Protein AF-A0A925YBG8-F1 (afdb_monomer)

Structure (mmCIF, N/CA/C/O backbone):
data_AF-A0A925YBG8-F1
#
_entry.id   AF-A0A925YBG8-F1
#
loop_
_atom_site.group_PDB
_atom_site.id
_atom_site.type_symbol
_atom_site.label_atom_id
_atom_site.label_alt_id
_atom_site.label_comp_id
_atom_site.label_asym_id
_atom_site.label_entity_id
_atom_site.label_seq_id
_atom_site.pdbx_PDB_ins_code
_atom_site.Cartn_x
_atom_site.Cartn_y
_atom_site.Cartn_z
_atom_site.occupancy
_atom_site.B_iso_or_equiv
_atom_site.auth_seq_id
_atom_site.auth_comp_id
_atom_site.auth_asym_id
_atom_site.auth_atom_id
_atom_site.pdbx_PDB_model_num
ATOM 1 N N . LEU A 1 1 ? -12.267 0.606 17.542 1.00 62.25 1 LEU A N 1
ATOM 2 C CA . LEU A 1 1 ? -12.932 1.363 18.631 1.00 62.25 1 LEU A CA 1
ATOM 3 C C . LEU A 1 1 ? -13.443 0.465 19.763 1.00 62.25 1 LEU A C 1
ATOM 5 O O . LEU A 1 1 ? -13.053 0.724 20.892 1.00 62.25 1 LEU A O 1
ATOM 9 N N . ARG A 1 2 ? -14.192 -0.627 19.508 1.00 62.31 2 ARG A N 1
ATOM 10 C CA . ARG A 1 2 ? -14.623 -1.580 20.568 1.00 62.31 2 ARG A CA 1
ATOM 11 C C . ARG A 1 2 ? -13.486 -2.044 21.499 1.00 62.31 2 ARG A C 1
ATOM 13 O O . ARG A 1 2 ? -13.595 -1.899 22.710 1.00 62.31 2 ARG A O 1
ATOM 20 N N . ASN A 1 3 ? -12.354 -2.480 20.938 1.00 69.12 3 ASN A N 1
ATOM 21 C CA . ASN A 1 3 ? -11.184 -2.911 21.726 1.00 69.12 3 ASN A CA 1
ATOM 22 C C . ASN A 1 3 ? -10.531 -1.778 22.544 1.00 69.12 3 ASN A C 1
ATOM 24 O O . ASN A 1 3 ? -9.894 -2.033 23.562 1.00 69.12 3 ASN A O 1
ATOM 28 N N . GLN A 1 4 ? -10.693 -0.518 22.128 1.00 67.75 4 GLN A N 1
ATOM 29 C CA . GLN A 1 4 ? -10.158 0.639 22.854 1.00 67.75 4 GLN A CA 1
ATOM 30 C C . GLN A 1 4 ? -11.062 1.058 24.022 1.00 67.75 4 GLN A C 1
ATOM 32 O O . GLN A 1 4 ? -10.560 1.508 25.048 1.00 67.75 4 GLN A O 1
ATOM 37 N N . VAL A 1 5 ? -12.377 0.840 23.911 1.00 65.00 5 VAL A N 1
ATOM 38 C CA . VAL A 1 5 ? -13.313 0.970 25.041 1.00 65.00 5 VAL A CA 1
ATOM 39 C C . VAL A 1 5 ? -13.056 -0.129 26.073 1.00 65.00 5 VAL A C 1
ATOM 41 O O . VAL A 1 5 ? -12.954 0.157 27.263 1.00 65.00 5 VAL A O 1
ATOM 44 N N . ALA A 1 6 ? -12.857 -1.372 25.617 1.00 67.56 6 ALA A N 1
ATOM 45 C CA . ALA A 1 6 ? -12.526 -2.504 26.485 1.00 67.56 6 ALA A CA 1
ATOM 46 C C . ALA A 1 6 ? -11.196 -2.311 27.241 1.00 67.56 6 ALA A C 1
ATOM 48 O O . ALA A 1 6 ? -11.070 -2.731 28.386 1.00 67.56 6 ALA A O 1
ATOM 49 N N . SER A 1 7 ? -10.226 -1.615 26.640 1.00 77.50 7 SER A N 1
ATOM 50 C CA . SER A 1 7 ? -8.941 -1.275 27.273 1.00 77.50 7 SER A CA 1
ATOM 51 C C . SER A 1 7 ? -8.940 0.068 28.023 1.00 77.50 7 SER A C 1
ATOM 53 O O . SER A 1 7 ? -7.870 0.572 28.356 1.00 77.50 7 SER A O 1
ATOM 55 N N . ARG A 1 8 ? -10.113 0.674 28.286 1.00 71.69 8 ARG A N 1
ATOM 56 C CA . ARG A 1 8 ? -10.292 2.000 28.931 1.00 71.69 8 ARG A CA 1
ATOM 57 C C . ARG A 1 8 ? -9.564 3.175 28.257 1.00 71.69 8 ARG A C 1
ATOM 59 O O . ARG A 1 8 ? -9.565 4.278 28.792 1.00 71.69 8 ARG A O 1
ATOM 66 N N . LYS A 1 9 ? -8.994 2.980 27.066 1.00 76.44 9 LYS A N 1
ATOM 67 C CA . LYS A 1 9 ? -8.359 4.038 26.261 1.00 76.44 9 LYS A CA 1
ATOM 68 C C . LYS A 1 9 ? -9.378 4.903 25.514 1.00 76.44 9 LYS A C 1
ATOM 70 O O . LYS A 1 9 ? -9.009 5.921 24.941 1.00 76.44 9 LYS A O 1
ATOM 75 N N . PHE A 1 10 ? -10.650 4.502 25.501 1.00 69.62 10 PHE A N 1
ATOM 76 C CA . PHE A 1 10 ? -11.729 5.233 24.847 1.00 69.62 10 PHE A CA 1
ATOM 77 C C . PHE A 1 10 ? -12.976 5.276 25.733 1.00 69.62 10 PHE A C 1
ATOM 79 O O . PHE A 1 10 ? -13.378 4.264 26.309 1.00 69.62 10 PHE A O 1
ATOM 86 N N . ARG A 1 11 ? -13.594 6.454 25.835 1.00 81.75 11 ARG A N 1
ATOM 87 C CA . ARG A 1 11 ? -14.794 6.682 26.646 1.00 81.75 11 ARG A CA 1
ATOM 88 C C . ARG A 1 11 ? -15.980 5.888 26.095 1.00 81.75 11 ARG A C 1
ATOM 90 O O . ARG A 1 11 ? -16.315 5.996 24.914 1.00 81.75 11 ARG A O 1
ATOM 97 N N . SER A 1 12 ? -16.605 5.085 26.952 1.00 73.06 12 SER A N 1
ATOM 98 C CA . SER A 1 12 ? -17.721 4.210 26.581 1.00 73.06 12 SER A CA 1
ATOM 99 C C . SER A 1 12 ? -18.948 5.005 26.135 1.00 73.06 12 SER A C 1
ATOM 101 O O . SER A 1 12 ? -19.560 4.665 25.129 1.00 73.06 12 SER A O 1
ATOM 103 N N . ASP A 1 13 ? -19.266 6.104 26.814 1.00 80.06 13 ASP A N 1
ATOM 104 C CA . ASP A 1 13 ? -20.405 6.969 26.495 1.00 80.06 13 ASP A CA 1
ATOM 105 C C . ASP A 1 13 ? -20.276 7.636 25.114 1.00 80.06 13 ASP A C 1
ATOM 107 O O . ASP A 1 13 ? -21.247 7.714 24.361 1.00 80.06 13 ASP A O 1
ATOM 111 N N . LEU A 1 14 ? -19.061 8.046 24.741 1.00 74.81 14 LEU A N 1
ATOM 112 C CA . LEU A 1 14 ? -18.776 8.601 23.419 1.00 74.81 14 LEU A CA 1
ATOM 113 C C . LEU A 1 14 ? -18.827 7.519 22.333 1.00 74.81 14 LEU A C 1
ATOM 115 O O . LEU A 1 14 ? -19.338 7.765 21.242 1.00 74.81 14 LEU A O 1
ATOM 119 N N . TYR A 1 15 ? -18.350 6.307 22.635 1.00 73.44 15 TYR A N 1
ATOM 120 C CA . TYR A 1 15 ? -18.467 5.171 21.723 1.00 73.44 15 TYR A CA 1
ATOM 121 C C . TYR A 1 15 ? -19.930 4.850 21.402 1.00 73.44 15 TYR A C 1
ATOM 123 O O . TYR A 1 15 ? -20.262 4.715 20.229 1.00 73.44 15 TYR A O 1
ATOM 131 N N . TYR A 1 16 ? -20.814 4.808 22.402 1.00 72.62 16 TYR A N 1
ATOM 132 C CA . TYR A 1 16 ? -22.238 4.532 22.178 1.00 72.62 16 TYR A CA 1
ATOM 133 C C . TYR A 1 16 ? -22.973 5.653 21.427 1.00 72.62 16 TYR A C 1
ATOM 135 O O . TYR A 1 16 ? -23.956 5.373 20.747 1.00 72.62 16 TYR A O 1
ATOM 143 N N . ARG A 1 17 ? -22.485 6.901 21.478 1.00 79.00 17 ARG A N 1
ATOM 144 C CA . ARG A 1 17 ? -23.021 8.008 20.661 1.00 79.00 17 ARG A CA 1
ATOM 145 C C . ARG A 1 17 ? -22.500 8.024 19.223 1.00 79.00 17 ARG A C 1
ATOM 147 O O . ARG A 1 17 ? -23.194 8.513 18.342 1.00 79.00 17 ARG A O 1
ATOM 154 N N . LEU A 1 18 ? -21.294 7.513 18.980 1.00 72.50 18 LEU A N 1
ATOM 155 C CA . LEU A 1 18 ? -20.691 7.461 17.642 1.00 72.50 18 LEU A CA 1
ATOM 156 C C . LEU A 1 18 ? -21.031 6.169 16.887 1.00 72.50 18 LEU A C 1
ATOM 158 O O . LEU A 1 18 ? -21.143 6.180 15.667 1.00 72.50 18 LEU A O 1
ATOM 162 N N . ALA A 1 19 ? -21.214 5.054 17.594 1.00 67.38 19 ALA A N 1
ATOM 163 C CA . ALA A 1 19 ? -21.454 3.733 17.015 1.00 67.38 19 ALA A CA 1
ATOM 164 C C . ALA A 1 19 ? -22.942 3.449 16.734 1.00 67.38 19 ALA A C 1
ATOM 166 O O . ALA A 1 19 ? -23.377 2.304 16.829 1.00 67.38 19 ALA A O 1
ATOM 167 N N . VAL A 1 20 ? -23.727 4.479 16.403 1.00 70.75 20 VAL A N 1
ATOM 168 C CA . VAL A 1 20 ? -25.160 4.334 16.084 1.00 70.75 20 VAL A CA 1
ATOM 169 C C . VAL A 1 20 ? -25.351 3.644 14.727 1.00 70.75 20 VAL A C 1
ATOM 171 O O . VAL A 1 20 ? -26.266 2.842 14.568 1.00 70.75 20 VAL A O 1
ATOM 174 N N . VAL A 1 21 ? -24.450 3.891 13.768 1.00 70.56 21 VAL A N 1
ATOM 175 C CA . VAL A 1 21 ? -24.393 3.184 12.480 1.00 70.56 21 VAL A CA 1
ATOM 176 C C . VAL A 1 21 ? -22.939 2.825 12.180 1.00 70.56 21 VAL A C 1
ATOM 178 O O . VAL A 1 21 ? -22.096 3.696 11.976 1.00 70.56 21 VAL A O 1
ATOM 181 N N . GLU A 1 22 ? -22.625 1.529 12.169 1.00 68.38 22 GLU A N 1
ATOM 182 C CA . GLU A 1 22 ? -21.276 1.028 11.896 1.00 68.38 22 GLU A CA 1
ATOM 183 C C . GLU A 1 22 ? -21.131 0.750 10.387 1.00 68.38 22 GLU A C 1
ATOM 185 O O . GLU A 1 22 ? -21.489 -0.320 9.900 1.00 68.38 22 GLU A O 1
ATOM 190 N N . VAL A 1 23 ? -20.616 1.718 9.621 1.00 71.31 23 VAL A N 1
ATOM 191 C CA . VAL A 1 23 ? -20.292 1.500 8.200 1.00 71.31 23 VAL A CA 1
ATOM 192 C C . VAL A 1 23 ? -18.910 0.860 8.104 1.00 71.31 23 VAL A C 1
ATOM 194 O O . VAL A 1 23 ? -17.888 1.513 8.324 1.00 71.31 23 VAL A O 1
ATOM 197 N N . ARG A 1 24 ? -18.858 -0.431 7.762 1.00 68.25 24 ARG A N 1
ATOM 198 C CA . ARG A 1 24 ? -17.597 -1.082 7.390 1.00 68.25 24 ARG A CA 1
ATOM 199 C C . ARG A 1 24 ? -17.239 -0.686 5.964 1.00 68.25 24 ARG A C 1
ATOM 201 O O . ARG A 1 24 ? -17.935 -1.070 5.032 1.00 68.25 24 ARG A O 1
ATOM 208 N N . LEU A 1 25 ? -16.143 0.051 5.789 1.00 70.94 25 LEU A N 1
ATOM 209 C CA . LEU A 1 25 ? -15.529 0.206 4.472 1.00 70.94 25 LEU A CA 1
ATOM 210 C C . LEU A 1 25 ? -14.660 -1.022 4.181 1.00 70.94 25 LEU A C 1
ATOM 212 O O . LEU A 1 25 ? -13.672 -1.212 4.895 1.00 70.94 25 LEU A O 1
ATOM 216 N N . PRO A 1 26 ? -14.979 -1.830 3.151 1.00 73.19 26 PRO A N 1
ATOM 217 C CA . PRO A 1 26 ? -14.077 -2.885 2.750 1.00 73.19 26 PRO A CA 1
ATOM 218 C C . PRO A 1 26 ? -12.814 -2.291 2.110 1.00 73.19 26 PRO A C 1
ATOM 220 O O . PRO A 1 26 ? -12.891 -1.260 1.419 1.00 73.19 26 PRO A O 1
ATOM 223 N N . PRO A 1 27 ? -11.662 -2.930 2.354 1.00 76.25 27 PRO A N 1
ATOM 224 C CA . PRO A 1 27 ? -10.361 -2.530 1.834 1.00 76.25 27 PRO A CA 1
ATOM 225 C C . PRO A 1 27 ? -10.336 -2.592 0.305 1.00 76.25 27 PRO A C 1
ATOM 227 O O . PRO A 1 27 ? -11.131 -3.297 -0.317 1.00 76.25 27 PRO A O 1
ATOM 230 N N . LEU A 1 28 ? -9.395 -1.879 -0.319 1.00 80.31 28 LEU A N 1
ATOM 231 C CA . LEU A 1 28 ? -9.339 -1.780 -1.782 1.00 80.31 28 LEU A CA 1
ATOM 232 C C . LEU A 1 28 ? -9.114 -3.148 -2.458 1.00 80.31 28 LEU A C 1
ATOM 234 O O . LEU A 1 28 ? -9.640 -3.382 -3.540 1.00 80.31 28 LEU A O 1
ATOM 238 N N . ARG A 1 29 ? -8.421 -4.080 -1.789 1.00 76.75 29 ARG A N 1
ATOM 239 C CA . ARG A 1 29 ? -8.211 -5.457 -2.273 1.00 76.75 29 ARG A CA 1
ATOM 240 C C . ARG A 1 29 ? -9.500 -6.246 -2.535 1.00 76.75 29 ARG A C 1
ATOM 242 O O . ARG A 1 29 ? -9.515 -7.110 -3.399 1.00 76.75 29 ARG A O 1
ATOM 249 N N . GLU A 1 30 ? -10.582 -5.945 -1.817 1.00 79.56 30 GLU A N 1
ATOM 250 C CA . GLU A 1 30 ? -11.885 -6.606 -2.000 1.00 79.56 30 GLU A CA 1
ATOM 251 C C . GLU A 1 30 ? -12.684 -6.001 -3.171 1.00 79.56 30 GLU A C 1
ATOM 253 O O . GLU A 1 30 ? -13.746 -6.505 -3.519 1.00 79.56 30 GLU A O 1
ATOM 258 N N . ARG A 1 31 ? -12.173 -4.927 -3.791 1.00 83.94 31 ARG A N 1
ATOM 259 C CA . ARG A 1 31 ? -12.837 -4.144 -4.846 1.00 83.94 31 ARG A CA 1
ATOM 260 C C . ARG A 1 31 ? -11.868 -3.699 -5.950 1.00 83.94 31 ARG A C 1
ATOM 262 O O . ARG A 1 31 ? -11.950 -2.586 -6.462 1.00 83.94 31 ARG A O 1
ATOM 269 N N . ILE A 1 32 ? -10.915 -4.559 -6.310 1.00 82.75 32 ILE A N 1
ATOM 270 C CA . ILE A 1 32 ? -9.885 -4.245 -7.319 1.00 82.75 32 ILE A CA 1
ATOM 271 C C . ILE A 1 32 ? -10.506 -3.903 -8.685 1.00 82.75 32 ILE A C 1
ATOM 273 O O . ILE A 1 32 ? -9.926 -3.124 -9.435 1.00 82.75 32 ILE A O 1
ATOM 277 N N . SER A 1 33 ? -11.709 -4.405 -8.985 1.00 85.06 33 SER A N 1
ATOM 278 C CA . SER A 1 33 ? -12.490 -4.023 -10.171 1.00 85.06 33 SER A CA 1
ATOM 279 C C . SER A 1 33 ? -12.739 -2.517 -10.285 1.00 85.06 33 SER A C 1
ATOM 281 O O . SER A 1 33 ? -12.801 -1.993 -11.393 1.00 85.06 33 SER A O 1
ATOM 283 N N . ASP A 1 34 ? -12.845 -1.817 -9.153 1.00 87.75 34 ASP A N 1
ATOM 284 C CA . ASP A 1 34 ? -13.162 -0.387 -9.092 1.00 87.75 34 ASP A CA 1
ATOM 285 C C . ASP A 1 34 ? -11.902 0.481 -9.246 1.00 87.75 34 ASP A C 1
ATOM 287 O O . ASP A 1 34 ? -11.988 1.699 -9.408 1.00 87.75 34 ASP A O 1
ATOM 291 N N . LEU A 1 35 ? -10.715 -0.131 -9.180 1.00 88.69 35 LEU A N 1
ATOM 292 C CA . LEU A 1 35 ? -9.428 0.555 -9.146 1.00 88.69 35 LEU A CA 1
ATOM 293 C C . LEU A 1 35 ? -9.207 1.481 -10.353 1.00 88.69 35 LEU A C 1
ATOM 295 O O . LEU A 1 35 ? -8.815 2.620 -10.111 1.00 88.69 35 LEU A O 1
ATOM 299 N N . PRO A 1 36 ? -9.497 1.095 -11.613 1.00 89.75 36 PRO A N 1
ATOM 300 C CA . PRO A 1 36 ? -9.340 2.005 -12.750 1.00 89.75 36 PRO A CA 1
ATOM 301 C C . PRO A 1 36 ? -10.176 3.282 -12.606 1.00 89.75 36 PRO A C 1
ATOM 303 O O . PRO A 1 36 ? -9.660 4.382 -12.790 1.00 89.75 36 PRO A O 1
ATOM 306 N N . LEU A 1 37 ? -11.440 3.143 -12.197 1.00 90.38 37 LEU A N 1
ATOM 307 C CA . LEU A 1 37 ? -12.365 4.264 -12.027 1.00 90.38 37 LEU A CA 1
ATOM 308 C C . LEU A 1 37 ? -11.967 5.154 -10.840 1.00 90.38 37 LEU A C 1
ATOM 310 O O . LEU A 1 37 ? -12.056 6.380 -10.911 1.00 90.38 37 LEU A O 1
ATOM 314 N N . LEU A 1 38 ? -11.475 4.549 -9.756 1.00 90.69 38 LEU A N 1
ATOM 315 C CA . LEU A 1 38 ? -10.944 5.276 -8.603 1.00 90.69 38 LEU A CA 1
ATOM 316 C C . LEU A 1 38 ? -9.679 6.061 -8.956 1.00 90.69 38 LEU A C 1
ATOM 318 O O . LEU A 1 38 ? -9.563 7.220 -8.565 1.00 90.69 38 LEU A O 1
ATOM 322 N N . VAL A 1 39 ? -8.746 5.455 -9.693 1.00 91.44 39 VAL A N 1
ATOM 323 C CA . VAL A 1 39 ? -7.526 6.131 -10.154 1.00 91.44 39 VAL A CA 1
ATOM 324 C C . VAL A 1 39 ? -7.891 7.292 -11.066 1.00 91.44 39 VAL A C 1
ATOM 326 O O . VAL A 1 39 ? -7.403 8.394 -10.848 1.00 91.44 39 VAL A O 1
ATOM 329 N N .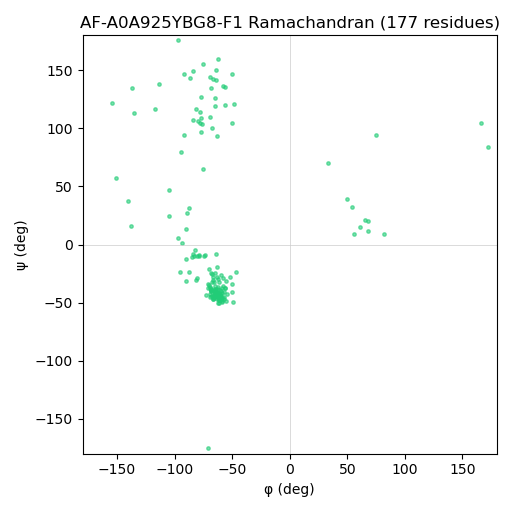 GLU A 1 40 ? -8.796 7.084 -12.023 1.00 91.88 40 GLU A N 1
ATOM 330 C CA . GLU A 1 40 ? -9.269 8.144 -12.913 1.00 91.88 40 GLU A CA 1
ATOM 331 C C . GLU A 1 40 ? -9.866 9.321 -12.140 1.00 91.88 40 GLU A C 1
ATOM 333 O O . GLU A 1 40 ? -9.516 10.478 -12.391 1.00 91.88 40 GLU A O 1
ATOM 338 N N . HIS A 1 41 ? -10.729 9.034 -11.166 1.00 92.12 41 HIS A N 1
ATOM 339 C CA . HIS A 1 41 ? -11.309 10.066 -10.320 1.00 92.12 41 HIS A CA 1
ATOM 340 C C . HIS A 1 41 ? -10.234 10.820 -9.529 1.00 92.12 41 HIS A C 1
ATOM 342 O O . HIS A 1 41 ? -10.216 12.050 -9.539 1.00 92.12 41 HIS A O 1
ATOM 348 N N . ILE A 1 42 ? -9.308 10.103 -8.883 1.00 91.12 42 ILE A N 1
ATOM 349 C CA . ILE A 1 42 ? -8.247 10.719 -8.080 1.00 91.12 42 ILE A CA 1
ATOM 350 C C . ILE A 1 42 ? -7.353 11.595 -8.961 1.00 91.12 42 ILE A C 1
ATOM 352 O O . ILE A 1 42 ? -7.187 12.770 -8.647 1.00 91.12 42 ILE A O 1
ATOM 356 N N . VAL A 1 43 ? -6.858 11.066 -10.083 1.00 91.38 43 VAL A N 1
ATOM 357 C CA . VAL A 1 43 ? -6.023 11.786 -11.060 1.00 91.38 43 VAL A CA 1
ATOM 358 C C . VAL A 1 43 ? -6.712 13.068 -11.527 1.00 91.38 43 VAL A C 1
ATOM 360 O O . VAL A 1 43 ? -6.084 14.122 -11.564 1.00 91.38 43 VAL A O 1
ATOM 363 N N . ARG A 1 44 ? -8.022 13.021 -11.800 1.00 89.38 44 ARG A N 1
ATOM 364 C CA . ARG A 1 44 ? -8.807 14.200 -12.201 1.00 89.38 44 ARG A CA 1
ATOM 365 C C . ARG A 1 44 ? -8.923 15.254 -11.097 1.00 89.38 44 ARG A C 1
ATOM 367 O O . ARG A 1 44 ? -9.016 16.440 -11.392 1.00 89.38 44 ARG A O 1
ATOM 374 N N . THR A 1 45 ? -8.941 14.832 -9.835 1.00 89.88 45 THR A N 1
ATOM 375 C CA . THR A 1 45 ? -9.013 15.739 -8.675 1.00 89.88 45 THR A CA 1
ATOM 376 C C . THR A 1 45 ? -7.655 16.292 -8.234 1.00 89.88 45 THR A C 1
ATOM 378 O O . THR A 1 45 ? -7.610 17.177 -7.379 1.00 89.88 45 THR A O 1
ATOM 381 N N . MET A 1 46 ? -6.546 15.797 -8.790 1.00 88.69 46 MET A N 1
ATOM 382 C CA . MET A 1 46 ? -5.206 16.274 -8.454 1.00 88.69 46 MET A CA 1
ATOM 383 C C . MET A 1 46 ? -4.925 17.610 -9.146 1.00 88.69 46 MET A C 1
ATOM 385 O O . MET A 1 46 ? -4.725 17.681 -10.357 1.00 88.69 46 MET A O 1
ATOM 389 N N . ALA A 1 47 ? -4.892 18.685 -8.362 1.00 80.12 47 ALA A N 1
ATOM 390 C CA . ALA A 1 47 ? -4.510 20.000 -8.857 1.00 80.12 47 ALA A CA 1
ATOM 391 C C . ALA A 1 47 ? -3.017 20.030 -9.235 1.00 80.12 47 ALA A C 1
ATOM 393 O O . ALA A 1 47 ? -2.173 19.562 -8.472 1.00 80.12 47 ALA A O 1
ATOM 394 N N . GLY A 1 48 ? -2.693 20.608 -10.395 1.00 78.69 48 GLY A N 1
ATOM 395 C CA . GLY A 1 48 ? -1.307 20.806 -10.839 1.00 78.69 48 GLY A CA 1
ATOM 396 C C . GLY A 1 48 ? -0.637 19.589 -11.485 1.00 78.69 48 GLY A C 1
ATOM 397 O O . GLY A 1 48 ? 0.562 19.638 -11.743 1.00 78.69 48 GLY A O 1
ATOM 398 N N . LEU A 1 49 ? -1.385 18.517 -11.764 1.00 86.06 49 LEU A N 1
ATOM 399 C CA . LEU A 1 49 ? -0.878 17.363 -12.504 1.00 86.06 49 LEU A CA 1
ATOM 400 C C . LEU A 1 49 ? -0.802 17.677 -14.007 1.00 86.06 49 LEU A C 1
ATOM 402 O O . LEU A 1 49 ? -1.794 18.090 -14.606 1.00 86.06 49 LEU A O 1
ATOM 406 N N . ASP A 1 50 ? 0.361 17.465 -14.622 1.00 87.38 50 ASP A N 1
ATOM 407 C CA . ASP A 1 50 ? 0.533 17.623 -16.065 1.00 87.38 50 ASP A CA 1
ATOM 408 C C . ASP A 1 50 ? -0.085 16.459 -16.855 1.00 87.38 50 ASP A C 1
ATOM 410 O O . ASP A 1 50 ? -0.227 15.335 -16.366 1.00 87.38 50 ASP A O 1
ATOM 414 N N . THR A 1 51 ? -0.435 16.734 -18.114 1.00 86.56 51 THR A N 1
ATOM 415 C CA . THR A 1 51 ? -1.112 15.789 -19.015 1.00 86.56 51 THR A CA 1
ATOM 416 C C . THR A 1 51 ? -0.328 14.493 -19.218 1.00 86.56 51 THR A C 1
ATOM 418 O O . THR A 1 51 ? -0.932 13.422 -19.321 1.00 86.56 51 THR A O 1
ATOM 421 N N . ASP A 1 52 ? 1.004 14.566 -19.261 1.00 87.00 52 ASP A N 1
ATOM 422 C CA . ASP A 1 52 ? 1.854 13.393 -19.472 1.00 87.00 52 ASP A CA 1
ATOM 423 C C . ASP A 1 52 ? 1.878 12.504 -18.228 1.00 87.00 52 ASP A C 1
ATOM 425 O O . ASP A 1 52 ? 1.680 11.291 -18.335 1.00 87.00 52 ASP A O 1
ATOM 429 N N . SER A 1 53 ? 2.004 13.102 -17.041 1.00 87.00 53 SER A N 1
ATOM 430 C CA . SER A 1 53 ? 1.894 12.375 -15.773 1.00 87.00 53 SER A CA 1
ATOM 431 C C . SER A 1 53 ? 0.519 11.730 -15.587 1.00 87.00 53 SER A C 1
ATOM 433 O O . SER A 1 53 ? 0.429 10.564 -15.199 1.00 87.00 53 SER A O 1
ATOM 435 N N . ALA A 1 54 ? -0.560 12.443 -15.924 1.00 88.44 54 ALA A N 1
ATOM 436 C CA . ALA A 1 54 ? -1.910 11.885 -15.893 1.00 88.44 54 ALA A CA 1
ATOM 437 C C . ALA A 1 54 ? -2.048 10.684 -16.844 1.00 88.44 54 ALA A C 1
ATOM 439 O O . ALA A 1 54 ? -2.589 9.645 -16.465 1.00 88.44 54 ALA A O 1
ATOM 440 N N . ARG A 1 55 ? -1.500 10.778 -18.063 1.00 88.56 55 ARG A N 1
ATOM 441 C CA . ARG A 1 55 ? -1.509 9.675 -19.035 1.00 88.56 55 ARG A CA 1
ATOM 442 C C . ARG A 1 55 ? -0.699 8.472 -18.552 1.00 88.56 55 ARG A C 1
ATOM 444 O O . ARG A 1 55 ? -1.135 7.340 -18.745 1.00 88.56 55 ARG A O 1
ATOM 451 N N . ALA A 1 56 ? 0.446 8.701 -17.911 1.00 88.06 56 ALA A N 1
ATOM 452 C CA . ALA A 1 56 ? 1.268 7.634 -17.348 1.00 88.06 56 ALA A CA 1
ATOM 453 C C . ALA A 1 56 ? 0.522 6.870 -16.239 1.00 88.06 56 ALA A C 1
ATOM 455 O O . ALA A 1 56 ? 0.491 5.637 -16.260 1.00 88.06 56 ALA A O 1
ATOM 456 N N . MET A 1 57 ? -0.159 7.588 -15.336 1.00 87.94 57 MET A N 1
ATOM 457 C CA . MET A 1 57 ? -0.976 6.999 -14.263 1.00 87.94 57 MET A CA 1
ATOM 458 C C . MET A 1 57 ? -2.230 6.271 -14.764 1.00 87.94 57 MET A C 1
ATOM 460 O O . MET A 1 57 ? -2.726 5.368 -14.096 1.00 87.94 57 MET A O 1
ATOM 464 N N . LEU A 1 58 ? -2.749 6.641 -15.935 1.00 90.06 58 LEU A N 1
ATOM 465 C CA . LEU A 1 58 ? -3.895 5.972 -16.564 1.00 90.06 58 LEU A CA 1
ATOM 466 C C . LEU A 1 58 ? -3.479 4.876 -17.552 1.00 90.06 58 LEU A C 1
ATOM 468 O O . LEU A 1 58 ? -4.334 4.235 -18.164 1.00 90.06 58 LEU A O 1
ATOM 472 N N . SER A 1 59 ? -2.176 4.637 -17.716 1.00 90.81 59 SER A N 1
ATOM 473 C CA . SER A 1 59 ? -1.693 3.602 -18.621 1.00 90.81 59 SER A CA 1
ATOM 474 C C . SER A 1 59 ? -2.092 2.201 -18.123 1.00 90.81 59 SER A C 1
ATOM 476 O O . SER A 1 59 ? -2.025 1.925 -16.919 1.00 90.81 59 SER A O 1
ATOM 478 N N . PRO A 1 60 ? -2.443 1.263 -19.026 1.00 87.06 60 PRO A N 1
ATOM 479 C CA . PRO A 1 60 ? -2.797 -0.102 -18.634 1.00 87.06 60 PRO A CA 1
ATOM 480 C C . PRO A 1 60 ? -1.693 -0.797 -17.830 1.00 87.06 60 PRO A C 1
ATOM 482 O O . PRO A 1 60 ? -1.977 -1.504 -16.869 1.00 87.06 60 PRO A O 1
ATO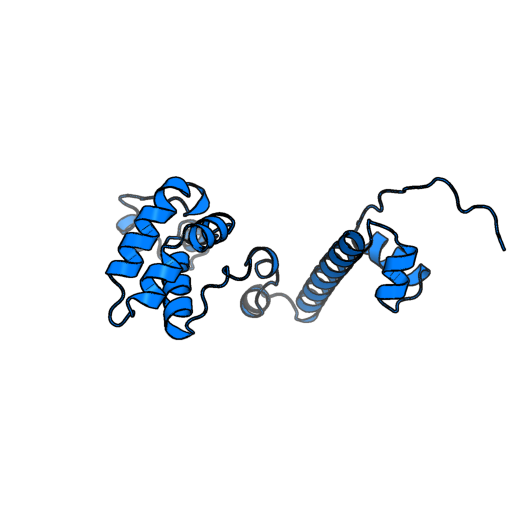M 485 N N . GLY A 1 61 ? -0.425 -0.558 -18.184 1.00 86.62 61 GLY A N 1
ATOM 486 C CA . GLY A 1 61 ? 0.723 -1.129 -17.477 1.00 86.62 61 GLY A CA 1
ATOM 487 C C . GLY A 1 61 ? 0.823 -0.651 -16.028 1.00 86.62 61 GLY A C 1
ATOM 488 O O . GLY A 1 61 ? 1.078 -1.458 -15.133 1.00 86.62 61 GLY A O 1
ATOM 489 N N . PHE A 1 62 ? 0.569 0.634 -15.774 1.00 87.25 62 PHE A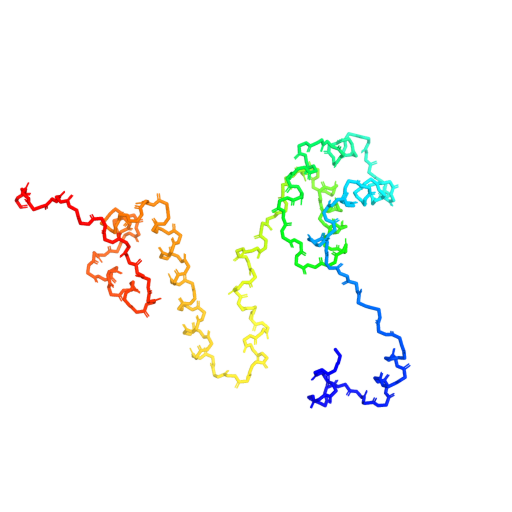 N 1
ATOM 490 C CA . PHE A 1 62 ? 0.546 1.169 -14.416 1.00 87.25 62 PHE A CA 1
ATOM 491 C C . PHE A 1 62 ? -0.625 0.595 -13.611 1.00 87.25 62 PHE A C 1
ATOM 493 O O . PHE A 1 62 ? -0.413 0.083 -12.515 1.00 87.25 62 PHE A O 1
ATOM 500 N N . LEU A 1 63 ? -1.835 0.578 -14.180 1.00 87.94 63 LEU A N 1
ATOM 501 C CA . LEU A 1 63 ? -3.031 0.040 -13.521 1.00 87.94 63 LEU A CA 1
ATOM 502 C C . LEU A 1 63 ? -2.906 -1.453 -13.179 1.00 87.94 63 LEU A C 1
ATOM 504 O O . LEU A 1 63 ? -3.269 -1.858 -12.076 1.00 87.94 63 LEU A O 1
ATOM 508 N N . ILE A 1 64 ? -2.347 -2.268 -14.083 1.00 86.25 64 ILE A N 1
ATOM 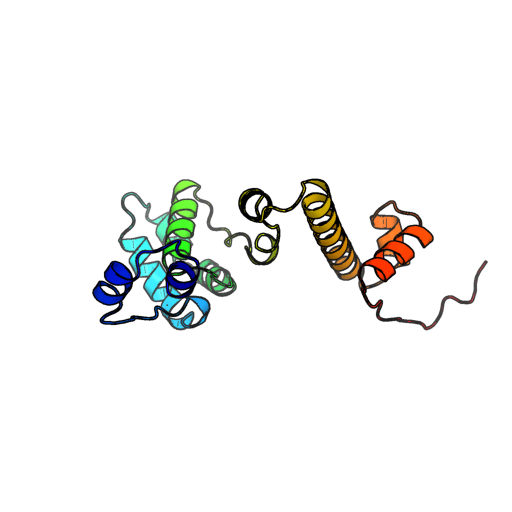509 C CA . ILE A 1 64 ? -2.084 -3.696 -13.832 1.00 86.25 64 ILE A CA 1
ATOM 510 C C . ILE A 1 64 ? -1.121 -3.868 -12.656 1.00 86.25 64 ILE A C 1
ATOM 512 O O . ILE A 1 64 ? -1.341 -4.719 -11.795 1.00 86.25 64 ILE A O 1
ATOM 516 N N . ASN A 1 65 ? -0.059 -3.065 -12.595 1.00 82.81 65 ASN A N 1
ATOM 517 C CA . ASN A 1 65 ? 0.892 -3.123 -11.488 1.00 82.81 65 ASN A CA 1
ATOM 518 C C . ASN A 1 65 ? 0.271 -2.645 -10.170 1.00 82.81 65 ASN A C 1
ATOM 520 O O . ASN A 1 65 ? 0.505 -3.247 -9.125 1.00 82.81 65 ASN A O 1
ATOM 524 N N . LEU A 1 66 ? -0.574 -1.619 -10.225 1.00 86.25 66 LEU A N 1
ATOM 525 C CA . LEU A 1 66 ? -1.305 -1.091 -9.079 1.00 86.25 66 LEU A CA 1
ATOM 526 C C . LEU A 1 66 ? -2.301 -2.119 -8.514 1.00 86.25 66 LEU A C 1
ATOM 528 O O . LEU A 1 66 ? -2.455 -2.230 -7.299 1.00 86.25 66 LEU A O 1
ATOM 532 N N . ALA A 1 67 ? -2.922 -2.921 -9.383 1.00 84.44 67 ALA A N 1
ATOM 533 C CA . ALA A 1 67 ? -3.834 -4.002 -9.011 1.00 84.44 67 ALA A CA 1
ATOM 534 C C . ALA A 1 67 ? -3.146 -5.202 -8.334 1.00 84.44 67 ALA A C 1
ATOM 536 O O . ALA A 1 67 ? -3.806 -5.958 -7.628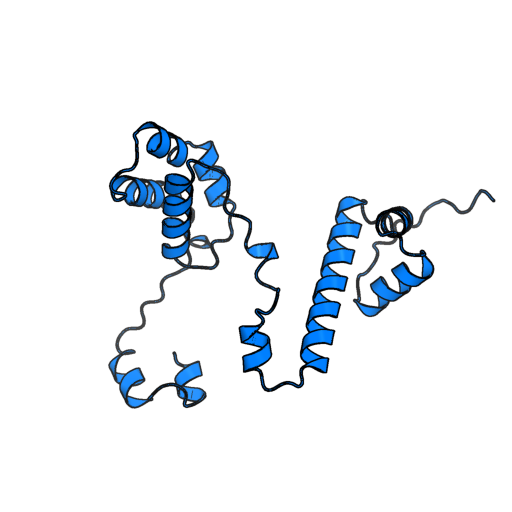 1.00 84.44 67 ALA A O 1
ATOM 537 N N . ARG A 1 68 ? -1.830 -5.379 -8.518 1.00 82.25 68 ARG A N 1
ATOM 538 C CA . ARG A 1 68 ? -1.046 -6.457 -7.879 1.00 82.25 68 ARG A CA 1
ATOM 539 C C . ARG A 1 68 ? -0.683 -6.169 -6.422 1.00 82.25 68 ARG A C 1
ATOM 541 O O . ARG A 1 68 ? -0.135 -7.041 -5.757 1.00 82.25 68 ARG A O 1
ATOM 548 N N . HIS A 1 69 ? -0.923 -4.952 -5.942 1.00 80.00 69 HIS A N 1
ATOM 549 C CA . HIS A 1 69 ? -0.599 -4.567 -4.576 1.00 80.00 69 HIS A CA 1
ATOM 550 C C . HIS A 1 69 ? -1.744 -4.928 -3.611 1.00 80.00 69 HIS A C 1
ATOM 552 O O . HIS A 1 69 ? -2.916 -4.768 -3.939 1.00 80.00 69 HIS A O 1
ATOM 558 N N . ASP A 1 70 ? -1.411 -5.359 -2.391 1.00 72.69 70 ASP A N 1
ATOM 559 C CA . ASP A 1 70 ? -2.381 -5.895 -1.414 1.00 72.69 70 ASP A CA 1
ATOM 560 C C . ASP A 1 70 ? -3.281 -4.836 -0.751 1.00 72.69 70 ASP A C 1
ATOM 562 O O . ASP A 1 70 ? -4.202 -5.185 -0.010 1.00 72.69 70 ASP A O 1
ATOM 566 N N . TRP A 1 71 ? -2.986 -3.549 -0.975 1.00 79.25 71 TRP A N 1
ATOM 567 C CA . TRP A 1 71 ? -3.670 -2.377 -0.402 1.00 79.25 71 TRP A CA 1
ATOM 568 C C . TRP A 1 71 ? -4.187 -2.627 1.028 1.00 79.25 71 TRP A C 1
ATOM 570 O O . TRP A 1 71 ? -5.397 -2.788 1.243 1.00 79.25 71 TRP A O 1
ATOM 580 N N . PRO A 1 72 ? -3.273 -2.733 2.016 1.00 67.50 72 PRO A N 1
ATOM 581 C CA . PRO A 1 72 ? -3.646 -3.030 3.396 1.00 67.50 72 PRO A CA 1
ATOM 582 C C . PRO A 1 72 ? -4.530 -1.933 4.004 1.00 67.50 72 PRO A C 1
ATOM 584 O O . PRO A 1 72 ? -5.350 -2.228 4.875 1.00 67.50 72 PRO A O 1
ATOM 587 N N . GLY A 1 73 ? -4.397 -0.690 3.531 1.00 67.56 73 GLY A N 1
ATOM 588 C CA . GLY A 1 73 ? -5.262 0.426 3.883 1.00 67.56 73 GLY A CA 1
ATOM 589 C C . GLY A 1 73 ? -6.387 0.700 2.878 1.00 67.56 73 GLY A C 1
ATOM 590 O O . GLY A 1 73 ? -6.520 0.091 1.819 1.00 67.56 73 GLY A O 1
ATOM 591 N N . ASN A 1 74 ? -7.234 1.665 3.237 1.00 75.62 74 ASN A N 1
ATOM 592 C CA . ASN A 1 74 ? -8.324 2.145 2.383 1.00 75.62 74 ASN A CA 1
ATOM 593 C C . ASN A 1 74 ? -7.791 2.957 1.179 1.00 75.62 74 ASN A C 1
ATOM 595 O O . ASN A 1 74 ? -6.591 3.175 1.036 1.00 75.62 74 ASN A O 1
ATOM 599 N N . ILE A 1 75 ? -8.708 3.525 0.385 1.00 82.69 75 ILE A N 1
ATOM 600 C CA . ILE A 1 75 ? -8.470 4.438 -0.762 1.00 82.69 75 ILE A CA 1
ATOM 601 C C . ILE A 1 75 ? -7.462 5.569 -0.450 1.00 82.69 75 ILE A C 1
ATOM 603 O O . ILE A 1 75 ? -6.797 6.084 -1.344 1.00 82.69 75 ILE A O 1
ATOM 607 N N . ARG A 1 76 ? -7.286 5.936 0.826 1.00 81.44 76 ARG A N 1
ATOM 608 C CA . ARG A 1 76 ? -6.247 6.883 1.260 1.00 81.44 76 ARG A CA 1
ATOM 609 C C . ARG A 1 76 ? -4.834 6.455 0.864 1.00 81.44 76 ARG A C 1
ATOM 611 O O . ARG A 1 76 ? -4.057 7.304 0.450 1.00 81.44 76 ARG A O 1
ATOM 618 N N . GLU A 1 77 ? -4.500 5.171 0.974 1.00 83.12 77 GLU A N 1
ATOM 619 C CA . GLU A 1 77 ? -3.176 4.692 0.564 1.00 83.12 77 GLU A CA 1
ATOM 620 C C . GLU A 1 77 ? -2.967 4.843 -0.942 1.00 83.12 77 GLU A C 1
ATOM 622 O O . GLU A 1 77 ? -1.901 5.288 -1.363 1.00 83.12 77 GLU A O 1
ATOM 627 N N . LEU A 1 78 ? -3.998 4.536 -1.735 1.00 87.31 78 LEU A N 1
ATOM 628 C CA . LEU A 1 78 ? -3.990 4.731 -3.183 1.00 87.31 78 LEU A CA 1
ATOM 629 C C . LEU A 1 78 ? -3.754 6.205 -3.534 1.00 87.31 78 LEU A C 1
ATOM 631 O O . LEU A 1 78 ? -2.856 6.511 -4.312 1.00 87.31 78 LEU A O 1
ATOM 635 N N . ARG A 1 79 ? -4.507 7.120 -2.911 1.00 87.50 79 ARG A N 1
ATOM 636 C CA . ARG A 1 79 ? -4.361 8.567 -3.126 1.00 87.50 79 ARG A CA 1
ATOM 637 C C . ARG A 1 79 ? -2.952 9.053 -2.794 1.00 87.50 79 ARG A C 1
ATOM 639 O O . ARG A 1 79 ? -2.338 9.704 -3.628 1.00 87.50 79 ARG A O 1
ATOM 646 N N . ASN A 1 80 ? -2.419 8.682 -1.631 1.00 86.56 80 ASN A N 1
ATOM 647 C CA . ASN A 1 80 ? -1.074 9.089 -1.217 1.00 86.56 80 ASN A CA 1
ATOM 648 C C . ASN A 1 80 ? 0.006 8.559 -2.173 1.00 86.56 80 ASN A C 1
ATOM 650 O O . ASN A 1 80 ? 1.002 9.234 -2.425 1.00 86.56 80 ASN A O 1
ATOM 654 N N . HIS A 1 81 ? -0.171 7.342 -2.693 1.00 87.81 81 HIS A N 1
ATOM 655 C CA . HIS A 1 81 ? 0.752 6.779 -3.670 1.00 87.81 81 HIS A CA 1
ATOM 656 C C . HIS A 1 81 ? 0.712 7.556 -4.993 1.00 87.81 81 HIS A C 1
ATOM 658 O O . HIS A 1 81 ? 1.767 7.942 -5.487 1.00 87.81 81 HIS A O 1
ATOM 664 N N . LEU A 1 82 ? -0.480 7.858 -5.516 1.00 88.75 82 LEU A N 1
ATOM 665 C CA . LEU A 1 82 ? -0.640 8.662 -6.731 1.00 88.75 82 LEU A CA 1
ATOM 666 C C . LEU A 1 82 ? -0.076 10.081 -6.554 1.00 88.75 82 LEU A C 1
ATOM 668 O O . LEU A 1 82 ? 0.666 10.554 -7.409 1.00 88.75 82 LEU A O 1
ATOM 672 N N . GLU A 1 83 ? -0.333 10.734 -5.418 1.00 88.31 83 GLU A N 1
ATOM 673 C CA . GLU A 1 83 ? 0.255 12.042 -5.089 1.00 88.31 83 GLU A CA 1
ATOM 674 C C . GLU A 1 83 ? 1.788 11.993 -5.074 1.00 88.31 83 GLU A C 1
ATOM 676 O O . GLU A 1 83 ? 2.445 12.880 -5.619 1.00 88.31 83 GLU A O 1
ATOM 681 N N . ARG A 1 84 ? 2.374 10.926 -4.519 1.00 86.19 84 ARG A N 1
ATOM 682 C CA . ARG A 1 84 ? 3.826 10.720 -4.534 1.00 86.19 84 ARG A CA 1
ATOM 683 C C . ARG A 1 84 ? 4.364 10.512 -5.950 1.00 86.19 84 ARG A C 1
ATOM 685 O O . ARG A 1 84 ? 5.389 11.099 -6.284 1.00 86.19 84 ARG A O 1
ATOM 692 N N . CYS A 1 85 ? 3.692 9.708 -6.770 1.00 87.94 85 CYS A N 1
ATOM 693 C CA . CYS A 1 85 ? 4.075 9.504 -8.167 1.00 87.94 85 CYS A CA 1
ATOM 694 C C . CYS A 1 85 ? 4.056 10.821 -8.952 1.00 87.94 85 CYS A C 1
ATOM 696 O O . CYS A 1 85 ? 4.971 11.080 -9.727 1.00 87.94 85 CYS A O 1
ATOM 698 N N . ALA A 1 86 ? 3.062 11.680 -8.708 1.00 87.19 86 ALA A N 1
ATOM 699 C CA . ALA A 1 86 ? 2.988 13.003 -9.325 1.00 87.19 86 ALA A CA 1
ATOM 700 C C . ALA A 1 86 ? 4.125 13.921 -8.863 1.00 87.19 86 ALA A C 1
ATOM 702 O O . ALA A 1 86 ? 4.755 14.574 -9.688 1.00 87.19 86 ALA A O 1
ATOM 703 N N . ALA A 1 87 ? 4.416 13.943 -7.560 1.00 84.81 87 ALA A N 1
ATOM 704 C CA . ALA A 1 87 ? 5.468 14.785 -6.998 1.00 84.81 87 ALA A CA 1
ATOM 705 C C . ALA A 1 87 ? 6.875 14.380 -7.472 1.00 84.81 87 ALA A C 1
ATOM 707 O O . ALA A 1 87 ? 7.712 15.243 -7.720 1.00 84.81 87 ALA A O 1
ATOM 708 N N . LEU A 1 88 ? 7.135 13.074 -7.600 1.00 84.06 88 LEU A N 1
ATOM 709 C CA . LEU A 1 88 ? 8.438 12.536 -8.009 1.00 84.06 88 LEU A CA 1
ATOM 710 C C . LEU A 1 88 ? 8.573 12.354 -9.527 1.00 84.06 88 LEU A C 1
ATOM 712 O O . LEU A 1 88 ? 9.675 12.122 -10.010 1.00 84.06 88 LEU A O 1
ATOM 716 N N . ARG A 1 89 ? 7.467 12.447 -10.278 1.00 83.44 89 ARG A N 1
ATOM 717 C CA . ARG A 1 89 ? 7.372 12.060 -11.699 1.00 83.44 89 ARG A CA 1
ATOM 718 C C . ARG A 1 89 ? 7.843 10.623 -11.961 1.00 83.44 89 ARG A C 1
ATOM 720 O O . ARG A 1 89 ? 8.359 10.304 -13.029 1.00 83.44 89 ARG A O 1
ATOM 727 N N . GLU A 1 90 ? 7.629 9.752 -10.979 1.00 80.81 90 GLU A N 1
ATOM 728 C CA . GLU A 1 90 ? 7.978 8.334 -11.016 1.00 80.81 90 GLU A CA 1
ATOM 729 C C . GLU A 1 90 ? 6.708 7.484 -10.920 1.00 80.81 90 GLU A C 1
ATOM 731 O O . GLU A 1 90 ? 6.011 7.490 -9.905 1.00 80.81 90 GLU A O 1
ATOM 736 N N . PHE A 1 91 ? 6.421 6.711 -11.967 1.00 81.44 91 PHE A N 1
ATOM 737 C CA . PHE A 1 91 ? 5.216 5.876 -12.084 1.00 81.44 91 PHE A CA 1
ATOM 738 C C . PHE A 1 91 ? 5.550 4.399 -11.855 1.00 81.44 91 PHE A C 1
ATOM 740 O O . PHE A 1 91 ? 5.179 3.513 -12.624 1.00 81.44 91 PHE A O 1
ATOM 747 N N . THR A 1 92 ? 6.315 4.154 -10.797 1.00 74.88 92 THR A N 1
ATOM 748 C CA . THR A 1 92 ? 6.790 2.831 -10.385 1.00 74.88 92 THR A CA 1
ATOM 749 C C . THR A 1 92 ? 5.792 2.223 -9.395 1.00 74.88 92 THR A C 1
ATOM 751 O O . THR A 1 92 ? 5.184 2.973 -8.626 1.00 74.88 92 THR A O 1
ATOM 754 N N . PRO A 1 93 ? 5.593 0.888 -9.378 1.00 67.62 93 PRO A N 1
ATOM 755 C CA . PRO A 1 93 ? 4.708 0.240 -8.416 1.00 67.62 93 PRO A CA 1
ATOM 756 C C . PRO A 1 93 ? 4.991 0.674 -6.971 1.00 67.62 93 PRO A C 1
ATOM 758 O O . PRO A 1 93 ? 6.154 0.891 -6.609 1.00 67.62 93 PRO A O 1
ATOM 761 N N . PRO A 1 94 ? 3.949 0.753 -6.119 1.00 67.56 94 PRO A N 1
ATOM 762 C CA . PRO A 1 94 ? 4.156 0.982 -4.701 1.00 67.56 94 PRO A CA 1
ATOM 763 C C . PRO A 1 94 ? 5.076 -0.120 -4.163 1.00 67.56 94 PRO A C 1
ATOM 765 O O . PRO A 1 94 ? 4.876 -1.292 -4.505 1.00 67.56 94 PRO A O 1
ATOM 768 N N . PRO A 1 95 ? 6.082 0.220 -3.334 1.00 61.62 95 PRO A N 1
ATOM 769 C CA . PRO A 1 95 ? 6.880 -0.800 -2.679 1.00 61.62 95 PRO A CA 1
ATOM 770 C C . PRO A 1 95 ? 5.912 -1.686 -1.903 1.00 61.62 95 PRO A C 1
ATOM 772 O O . PRO A 1 95 ? 5.166 -1.179 -1.063 1.00 61.62 95 PRO A O 1
ATOM 775 N N . SER A 1 96 ? 5.889 -2.982 -2.231 1.00 55.53 96 SER A N 1
ATOM 776 C CA . SER A 1 96 ? 5.054 -3.969 -1.553 1.00 55.53 96 SER A CA 1
ATOM 777 C C . SER A 1 96 ? 5.267 -3.819 -0.050 1.00 55.53 96 SER A C 1
ATOM 779 O O . SER A 1 96 ? 6.294 -4.215 0.500 1.00 55.53 96 SER A O 1
ATOM 781 N N . LYS A 1 97 ? 4.290 -3.221 0.641 1.00 49.12 97 LYS A N 1
ATOM 782 C CA . LYS A 1 97 ? 4.317 -3.149 2.108 1.00 49.12 97 LYS A CA 1
ATOM 783 C C . LYS A 1 97 ? 4.235 -4.545 2.731 1.00 49.12 97 LYS A C 1
ATOM 785 O O . LYS A 1 97 ? 4.444 -4.679 3.931 1.00 49.12 97 LYS A O 1
ATOM 790 N N . THR A 1 98 ? 3.990 -5.584 1.936 1.00 43.88 98 THR A N 1
ATOM 791 C CA . THR A 1 98 ? 3.972 -6.985 2.355 1.00 43.88 98 THR A CA 1
ATOM 792 C C . THR A 1 98 ? 5.346 -7.461 2.856 1.00 43.88 98 THR A C 1
ATOM 794 O O . THR A 1 98 ? 5.401 -8.388 3.657 1.00 43.88 98 THR A O 1
ATOM 797 N N . THR A 1 99 ? 6.452 -6.780 2.523 1.00 42.66 99 THR A N 1
ATOM 798 C CA . THR A 1 99 ? 7.754 -6.999 3.192 1.00 42.66 99 THR A CA 1
ATOM 799 C C . THR A 1 99 ? 8.041 -6.024 4.340 1.00 42.66 99 THR A C 1
ATOM 801 O O . THR A 1 99 ? 8.776 -6.381 5.260 1.00 42.66 99 THR A O 1
ATOM 804 N N . ALA A 1 100 ? 7.424 -4.838 4.364 1.00 41.72 100 ALA A N 1
ATOM 805 C CA . ALA A 1 100 ? 7.641 -3.831 5.412 1.00 41.72 100 ALA A CA 1
ATOM 806 C C . ALA A 1 100 ? 6.721 -3.989 6.645 1.00 41.72 100 ALA A C 1
ATOM 808 O O . ALA A 1 100 ? 7.085 -3.570 7.739 1.00 41.72 100 ALA A O 1
ATOM 809 N N . SER A 1 101 ? 5.558 -4.634 6.514 1.00 41.34 101 SER A N 1
ATOM 810 C CA . SER A 1 101 ? 4.523 -4.709 7.562 1.00 41.34 101 SER A CA 1
ATOM 811 C C . SER A 1 101 ? 4.672 -5.888 8.538 1.00 41.34 101 SER A C 1
ATOM 813 O O . SER A 1 101 ? 3.690 -6.363 9.103 1.00 41.34 101 SER A O 1
ATOM 815 N N . SER A 1 102 ? 5.885 -6.389 8.752 1.00 42.19 102 SER A N 1
ATOM 816 C CA . SER A 1 102 ? 6.157 -7.229 9.934 1.00 42.19 102 SER A CA 1
ATOM 817 C C . SER A 1 102 ? 7.501 -6.891 10.580 1.00 42.19 102 SER A C 1
ATOM 819 O O . SER A 1 102 ? 8.040 -7.649 11.377 1.00 42.19 102 SER A O 1
ATOM 821 N N . LEU A 1 103 ? 8.077 -5.736 10.249 1.00 45.66 103 LEU A N 1
ATOM 822 C CA . LEU A 1 103 ? 8.972 -5.097 11.202 1.00 45.66 103 LEU A CA 1
ATOM 823 C C . LEU A 1 103 ? 8.033 -4.413 12.192 1.00 45.66 103 LEU A C 1
ATOM 825 O O . LEU A 1 103 ? 7.358 -3.455 11.818 1.00 45.66 103 LEU A O 1
ATOM 829 N N . ALA A 1 104 ? 7.911 -4.966 13.402 1.00 48.69 104 ALA A N 1
ATOM 830 C CA . ALA A 1 104 ? 7.302 -4.236 14.506 1.00 48.69 104 ALA A CA 1
ATOM 831 C C . ALA A 1 104 ? 7.958 -2.854 14.526 1.00 48.69 104 ALA A C 1
ATOM 833 O O . ALA A 1 104 ? 9.191 -2.755 14.559 1.00 48.69 104 ALA A O 1
ATOM 834 N N . THR A 1 105 ? 7.165 -1.793 14.393 1.00 53.41 105 THR A N 1
ATOM 835 C CA . THR A 1 105 ? 7.763 -0.463 14.438 1.00 53.41 105 THR A CA 1
ATOM 836 C C . THR A 1 105 ? 8.352 -0.257 15.837 1.00 53.41 105 THR A C 1
ATOM 838 O O . THR A 1 105 ? 7.845 -0.833 16.806 1.00 53.41 105 THR A O 1
ATOM 841 N N . PRO A 1 106 ? 9.427 0.536 15.997 1.00 50.94 106 PRO A N 1
ATOM 842 C CA . PRO A 1 106 ? 9.979 0.832 17.322 1.00 50.94 106 PRO A CA 1
ATOM 843 C C . PRO A 1 106 ? 8.913 1.353 18.303 1.00 50.94 106 PRO A C 1
ATOM 845 O O . PRO A 1 106 ? 9.013 1.128 19.507 1.00 50.94 106 PRO A O 1
ATOM 848 N N . GLU A 1 107 ? 7.866 1.991 17.772 1.00 53.09 107 GLU A N 1
ATOM 849 C CA . GLU A 1 107 ? 6.690 2.479 18.494 1.00 53.09 107 GLU A CA 1
ATOM 850 C C . GL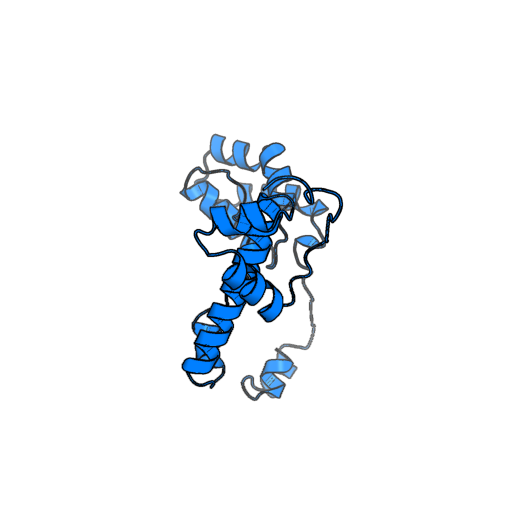U A 1 107 ? 5.800 1.339 19.032 1.00 53.09 107 GLU A C 1
ATOM 852 O O . GLU A 1 107 ? 5.355 1.406 20.180 1.00 53.09 107 GLU A O 1
ATOM 857 N N . ASP A 1 108 ? 5.609 0.254 18.270 1.00 53.31 108 ASP A N 1
ATOM 858 C CA . ASP A 1 108 ? 4.874 -0.943 18.711 1.00 53.31 108 ASP A CA 1
ATOM 859 C C . ASP A 1 108 ? 5.634 -1.699 19.815 1.00 53.31 108 ASP A C 1
ATOM 861 O O . ASP A 1 108 ? 5.041 -2.171 20.790 1.00 53.31 108 ASP A O 1
ATOM 865 N N . ALA A 1 109 ? 6.964 -1.780 19.692 1.00 54.12 109 ALA A N 1
ATOM 866 C CA . ALA A 1 109 ? 7.828 -2.424 20.678 1.00 54.12 109 ALA A CA 1
ATOM 867 C C . ALA A 1 109 ? 7.900 -1.622 21.991 1.00 54.12 109 ALA A C 1
ATOM 869 O O . ALA A 1 109 ? 7.734 -2.196 23.070 1.00 54.12 109 ALA A O 1
ATOM 870 N N . ALA A 1 110 ? 8.068 -0.296 21.917 1.00 54.72 110 ALA A N 1
ATOM 871 C CA . ALA A 1 110 ? 8.093 0.586 23.086 1.00 54.72 110 ALA A CA 1
ATOM 872 C C . ALA A 1 110 ? 6.727 0.671 23.798 1.00 54.72 110 ALA A C 1
ATOM 874 O O . ALA A 1 110 ? 6.669 0.779 25.023 1.00 54.72 110 ALA A O 1
ATOM 875 N N . GLY A 1 111 ? 5.620 0.563 23.053 1.00 55.00 111 GLY A N 1
ATOM 876 C CA . GLY A 1 111 ? 4.259 0.566 23.597 1.00 55.00 111 GLY A CA 1
ATOM 877 C C . GLY A 1 111 ? 3.833 -0.731 24.300 1.00 55.00 111 GLY A C 1
ATOM 878 O O . GLY A 1 111 ? 2.786 -0.752 24.950 1.00 55.00 111 GLY A O 1
ATOM 879 N N . SER A 1 112 ? 4.624 -1.805 24.187 1.00 56.28 112 SER A N 1
ATOM 880 C CA . SER A 1 112 ? 4.298 -3.138 24.718 1.00 56.28 112 SER A CA 1
ATOM 881 C C . SER A 1 112 ? 4.630 -3.336 26.205 1.00 56.28 112 SER A C 1
ATOM 883 O O . SER A 1 112 ? 4.226 -4.342 26.788 1.00 56.28 112 SER A O 1
ATOM 885 N N . GLY A 1 113 ? 5.356 -2.396 26.829 1.00 58.03 113 GLY A N 1
ATOM 886 C CA . GLY A 1 113 ? 5.791 -2.498 28.230 1.00 58.03 113 GLY A CA 1
ATOM 887 C C . GLY A 1 113 ? 6.832 -3.596 28.494 1.00 58.03 113 GLY A C 1
ATOM 888 O O . GLY A 1 113 ? 7.098 -3.917 29.650 1.00 58.03 113 GLY A O 1
ATOM 889 N N . ARG A 1 114 ? 7.409 -4.184 27.438 1.00 63.72 114 ARG A N 1
ATOM 890 C CA . ARG A 1 114 ? 8.417 -5.247 27.523 1.00 63.72 114 ARG A CA 1
ATOM 891 C C . ARG A 1 114 ? 9.824 -4.673 27.727 1.00 63.72 114 ARG A C 1
ATOM 893 O O . ARG A 1 114 ? 10.118 -3.581 27.234 1.00 63.72 114 ARG A O 1
ATOM 900 N N . PRO A 1 115 ? 10.723 -5.398 28.412 1.00 76.62 115 PRO A N 1
ATOM 901 C CA . PRO A 1 115 ? 12.117 -4.993 28.529 1.00 76.62 115 PRO A CA 1
ATOM 902 C C . PRO A 1 115 ? 12.806 -4.982 27.154 1.00 76.62 115 PRO A C 1
ATOM 904 O O . PRO A 1 115 ? 12.611 -5.876 26.331 1.00 76.62 115 PRO A O 1
ATOM 907 N N . LEU A 1 116 ? 13.675 -3.989 26.930 1.00 69.25 116 LEU A N 1
ATOM 908 C CA . LEU A 1 116 ? 14.394 -3.753 25.665 1.00 69.25 116 LEU A CA 1
ATOM 909 C C . LEU A 1 116 ? 15.092 -5.006 25.106 1.00 69.25 116 LEU A C 1
ATOM 911 O O . LEU A 1 116 ? 15.184 -5.182 23.893 1.00 69.25 116 LEU A O 1
ATOM 915 N N . ARG A 1 117 ? 15.582 -5.878 25.992 1.00 72.94 117 ARG A N 1
ATOM 916 C CA . ARG A 1 117 ? 16.272 -7.119 25.630 1.00 72.94 117 ARG A CA 1
ATOM 917 C C . ARG A 1 117 ? 15.364 -8.087 24.867 1.00 72.94 117 ARG A C 1
ATOM 919 O O . ARG A 1 117 ? 15.767 -8.580 23.823 1.00 72.94 117 ARG A O 1
ATOM 926 N N . GLU A 1 118 ? 14.143 -8.303 25.346 1.00 72.44 118 GLU A N 1
ATOM 927 C CA . GLU A 1 118 ? 13.188 -9.229 24.722 1.00 72.44 118 GLU A CA 1
ATOM 928 C C . GLU A 1 118 ? 12.699 -8.697 23.373 1.00 72.44 118 GLU A C 1
ATOM 930 O O . GLU A 1 118 ? 12.689 -9.427 22.386 1.00 72.44 118 GLU A O 1
ATOM 935 N N . ALA A 1 119 ? 12.397 -7.397 23.298 1.00 67.50 119 ALA A N 1
ATOM 936 C CA . ALA A 1 119 ? 11.998 -6.753 22.048 1.00 67.50 119 ALA A CA 1
ATOM 937 C C . ALA A 1 119 ? 13.109 -6.803 20.980 1.00 67.50 119 ALA A C 1
ATOM 939 O O . ALA A 1 119 ? 12.838 -7.001 19.794 1.00 67.50 119 ALA A O 1
ATOM 940 N N . ARG A 1 120 ? 14.376 -6.647 21.393 1.00 73.06 120 ARG A N 1
ATOM 941 C CA . ARG A 1 120 ? 15.530 -6.787 20.496 1.00 73.06 120 ARG A CA 1
ATOM 942 C C . ARG A 1 120 ? 15.672 -8.220 19.997 1.00 73.06 120 ARG A C 1
ATOM 944 O O . ARG A 1 120 ? 15.880 -8.412 18.803 1.00 73.06 120 ARG A O 1
ATOM 951 N N . ASP A 1 121 ? 15.568 -9.200 20.887 1.00 75.00 121 ASP A N 1
ATOM 952 C CA . ASP A 1 121 ? 15.738 -10.607 20.529 1.00 75.00 121 ASP A CA 1
ATOM 953 C C . ASP A 1 121 ? 14.630 -11.077 19.568 1.00 75.00 121 ASP A C 1
ATOM 955 O O . ASP A 1 121 ? 14.927 -11.766 18.595 1.00 75.00 121 ASP A O 1
ATOM 959 N N . GLU A 1 122 ? 13.380 -10.640 19.756 1.00 71.88 122 GLU A N 1
ATOM 960 C CA . GLU A 1 122 ? 12.278 -10.886 18.809 1.00 71.88 122 GLU A CA 1
ATOM 961 C C . GLU A 1 122 ? 12.547 -10.258 17.435 1.00 71.88 122 GLU A C 1
ATOM 963 O O . GLU A 1 122 ? 12.445 -10.939 16.416 1.00 71.88 122 GLU A O 1
ATOM 968 N N . CYS A 1 123 ? 12.967 -8.991 17.394 1.00 71.88 123 CYS A N 1
ATOM 969 C CA . CYS A 1 123 ? 13.250 -8.296 16.137 1.00 71.88 123 CYS A CA 1
ATOM 970 C C . CYS A 1 123 ? 14.407 -8.950 15.360 1.00 71.88 123 CYS A C 1
ATOM 972 O O . CYS A 1 123 ? 14.321 -9.146 14.146 1.00 71.88 123 CYS A O 1
ATOM 974 N N . VAL A 1 124 ? 15.472 -9.344 16.068 1.00 77.75 124 VAL A N 1
ATOM 975 C CA . VAL A 1 124 ? 16.602 -10.077 15.479 1.00 77.75 124 VAL A CA 1
ATOM 976 C C . VAL A 1 124 ? 16.149 -11.445 14.975 1.00 77.75 124 VAL A C 1
ATOM 978 O O . VAL A 1 124 ? 16.495 -11.816 13.858 1.00 77.75 124 VAL A O 1
ATOM 981 N N . ASN A 1 125 ? 15.342 -12.175 15.747 1.00 76.81 125 ASN A N 1
ATOM 982 C CA . ASN A 1 125 ? 14.835 -13.483 15.337 1.00 76.81 125 ASN A CA 1
ATOM 983 C C . ASN A 1 125 ? 13.941 -13.389 14.089 1.00 76.81 125 ASN A C 1
ATOM 985 O O . ASN A 1 125 ? 14.096 -14.182 13.160 1.00 76.81 125 ASN A O 1
ATOM 989 N N . ASP A 1 126 ? 13.046 -12.403 14.036 1.00 72.88 126 ASP A N 1
ATOM 990 C CA . ASP A 1 126 ? 12.178 -12.174 12.883 1.00 72.88 126 ASP A CA 1
ATOM 991 C C . ASP A 1 126 ? 12.986 -11.788 11.642 1.00 72.88 126 ASP A C 1
ATOM 993 O O . ASP A 1 126 ? 12.721 -12.289 10.544 1.00 72.88 126 ASP A O 1
ATOM 997 N N . PHE A 1 127 ? 13.996 -10.929 11.802 1.00 78.12 127 PHE A N 1
ATOM 998 C CA . PHE A 1 127 ? 14.921 -10.587 10.726 1.00 78.12 127 PHE A CA 1
ATOM 999 C C . PHE A 1 127 ? 15.688 -11.820 10.227 1.00 78.12 127 PHE A C 1
ATOM 1001 O O . PHE A 1 127 ? 15.677 -12.088 9.026 1.00 78.12 127 PHE A O 1
ATOM 1008 N N . GLU A 1 128 ? 16.293 -12.601 11.130 1.00 80.19 128 GLU A N 1
ATOM 1009 C CA . GLU A 1 128 ? 17.027 -13.830 10.800 1.00 80.19 128 GLU A CA 1
ATOM 1010 C C . GLU A 1 128 ? 16.146 -14.809 10.015 1.00 80.19 128 GLU A C 1
ATOM 1012 O O . GLU A 1 128 ? 16.548 -15.290 8.955 1.00 80.19 128 GLU A O 1
ATOM 1017 N N . LYS A 1 129 ? 14.918 -15.066 10.480 1.00 75.56 129 LYS A N 1
ATOM 1018 C CA . LYS A 1 129 ? 13.988 -15.989 9.820 1.00 75.56 129 LYS A CA 1
ATOM 1019 C C . LYS A 1 129 ? 13.648 -15.552 8.396 1.00 75.56 129 LYS A C 1
ATOM 1021 O O . LYS A 1 129 ? 13.664 -16.376 7.483 1.00 75.56 129 LYS A O 1
ATOM 1026 N N . ARG A 1 130 ? 13.351 -14.267 8.187 1.00 74.69 130 ARG A N 1
ATOM 1027 C CA . ARG A 1 130 ? 13.050 -13.723 6.850 1.00 74.69 130 ARG A CA 1
ATOM 1028 C C . ARG A 1 130 ? 14.262 -13.706 5.940 1.00 74.69 130 ARG A C 1
ATOM 1030 O O . ARG A 1 130 ? 14.121 -14.019 4.763 1.00 74.69 130 ARG A O 1
ATOM 1037 N N . TYR A 1 131 ? 15.427 -13.356 6.476 1.00 79.44 131 TYR A N 1
ATOM 1038 C CA . TYR A 1 131 ? 16.671 -13.362 5.722 1.00 79.44 131 TYR A CA 1
ATOM 1039 C C . TYR A 1 131 ? 16.983 -14.775 5.221 1.00 79.44 131 TYR A C 1
ATOM 1041 O O . TYR A 1 131 ? 17.214 -14.962 4.031 1.00 79.44 131 TYR A O 1
ATOM 1049 N N . LEU A 1 132 ? 16.884 -15.783 6.094 1.00 79.38 132 LEU A N 1
ATOM 1050 C CA . LEU A 1 132 ? 17.093 -17.185 5.727 1.00 79.38 132 LEU A CA 1
ATOM 1051 C C . LEU A 1 132 ? 16.053 -17.685 4.714 1.00 79.38 132 LEU A C 1
ATOM 1053 O O . LEU A 1 132 ? 16.429 -18.357 3.758 1.00 79.38 132 LEU A O 1
ATOM 1057 N N . ASP A 1 133 ? 14.770 -17.347 4.882 1.00 78.31 133 ASP A N 1
ATOM 1058 C CA . ASP A 1 133 ? 13.718 -17.741 3.932 1.00 78.31 133 ASP A CA 1
ATOM 1059 C C . ASP A 1 133 ? 13.930 -17.104 2.549 1.00 78.31 133 ASP A C 1
ATOM 1061 O O . ASP A 1 133 ? 13.873 -17.789 1.529 1.00 78.31 133 ASP A O 1
ATOM 1065 N N . ALA A 1 134 ? 14.254 -15.809 2.499 1.00 77.62 134 ALA A N 1
ATOM 1066 C CA . ALA A 1 134 ? 14.565 -15.117 1.251 1.00 77.62 134 ALA A CA 1
ATOM 1067 C C . ALA A 1 134 ? 15.796 -15.724 0.565 1.00 77.62 134 ALA A C 1
ATOM 1069 O O . ALA A 1 134 ? 15.789 -15.959 -0.643 1.00 77.62 134 ALA A O 1
ATOM 1070 N N . LEU A 1 135 ? 16.833 -16.030 1.342 1.00 81.69 135 LEU A N 1
ATOM 1071 C CA . LEU A 1 135 ? 18.083 -16.565 0.823 1.00 81.69 135 LEU A CA 1
ATOM 1072 C C . LEU A 1 135 ? 17.918 -18.005 0.314 1.00 81.69 135 LEU A C 1
ATOM 1074 O O . LEU A 1 135 ? 18.489 -18.357 -0.718 1.00 81.69 135 LEU A O 1
ATOM 1078 N N . LEU A 1 136 ? 17.070 -18.813 0.958 1.00 79.88 136 LEU A N 1
ATOM 1079 C CA . LEU A 1 136 ? 16.673 -20.121 0.437 1.00 79.88 136 LEU A CA 1
ATOM 1080 C C . LEU A 1 136 ? 15.874 -20.008 -0.865 1.00 79.88 136 LEU A C 1
ATOM 1082 O O . LEU A 1 136 ? 16.125 -20.790 -1.775 1.00 79.88 136 LEU A O 1
ATOM 1086 N N . ARG A 1 137 ? 14.954 -19.043 -0.991 1.00 77.62 137 ARG A N 1
ATOM 1087 C CA . ARG A 1 137 ? 14.174 -18.847 -2.229 1.00 77.62 137 ARG A CA 1
ATOM 1088 C C . ARG A 1 137 ? 15.041 -18.442 -3.416 1.00 77.62 137 ARG A C 1
ATOM 1090 O O . ARG A 1 137 ? 14.820 -18.938 -4.511 1.00 77.62 137 ARG A O 1
ATOM 1097 N N . VAL A 1 138 ? 16.020 -17.561 -3.203 1.00 77.62 138 VAL A N 1
ATOM 1098 C CA . VAL A 1 138 ? 16.945 -17.115 -4.262 1.00 77.62 138 VAL A CA 1
ATOM 1099 C C . VAL A 1 138 ? 17.846 -18.254 -4.746 1.00 77.62 138 VAL A C 1
ATOM 1101 O O . VAL A 1 138 ? 18.237 -18.274 -5.906 1.00 77.62 138 VAL A O 1
ATOM 1104 N N . ASN A 1 139 ? 18.164 -19.208 -3.869 1.00 78.44 139 ASN A N 1
ATOM 1105 C CA . ASN A 1 139 ? 19.086 -20.306 -4.158 1.00 78.44 139 ASN A CA 1
ATOM 1106 C C . ASN A 1 139 ? 18.371 -21.654 -4.383 1.00 78.44 139 ASN A C 1
ATOM 1108 O O . ASN A 1 139 ? 18.973 -22.698 -4.136 1.00 78.44 139 ASN A O 1
ATOM 1112 N N . ASP A 1 140 ? 17.096 -21.659 -4.793 1.00 72.62 140 ASP A N 1
ATOM 1113 C CA . ASP A 1 140 ? 16.299 -22.876 -5.048 1.00 72.62 140 ASP A CA 1
ATOM 1114 C C . ASP A 1 140 ? 16.344 -23.909 -3.903 1.00 72.62 140 ASP A C 1
ATOM 1116 O O . ASP A 1 140 ? 16.436 -25.117 -4.113 1.00 72.62 140 ASP A O 1
ATOM 1120 N N . HIS A 1 141 ? 16.325 -23.436 -2.656 1.00 74.56 141 HIS A N 1
ATOM 1121 C CA . HIS A 1 141 ? 16.460 -24.234 -1.433 1.00 74.56 141 HIS A CA 1
ATOM 1122 C C . HIS A 1 141 ? 17.786 -25.013 -1.288 1.00 74.56 141 HIS A C 1
ATOM 1124 O O . HIS A 1 141 ? 17.911 -25.864 -0.402 1.00 74.56 141 HIS A O 1
ATOM 1130 N N . ARG A 1 142 ? 18.822 -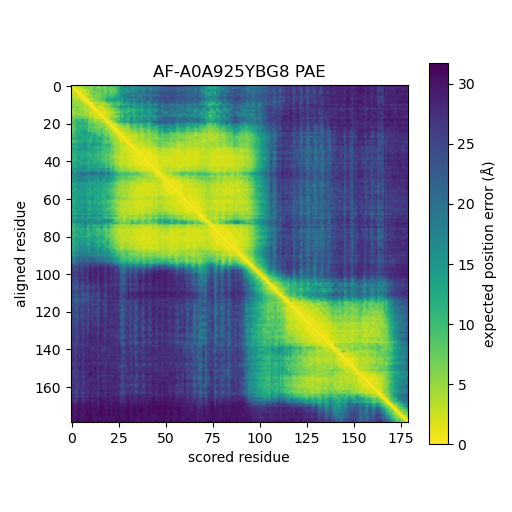24.689 -2.074 1.00 76.88 142 ARG A N 1
ATOM 1131 C CA . ARG A 1 142 ? 20.162 -25.287 -1.959 1.00 76.88 142 ARG A CA 1
ATOM 1132 C C . ARG A 1 142 ? 20.930 -24.692 -0.779 1.00 76.88 142 ARG A C 1
ATOM 1134 O O . ARG A 1 142 ? 21.576 -23.652 -0.888 1.00 76.88 142 ARG A O 1
ATOM 1141 N N . VAL A 1 143 ? 20.903 -25.395 0.352 1.00 75.88 143 VAL A N 1
ATOM 1142 C CA . VAL A 1 143 ? 21.480 -24.934 1.631 1.00 75.88 143 VAL A CA 1
ATOM 1143 C C . VAL A 1 143 ? 22.983 -24.638 1.549 1.00 75.88 143 VAL A C 1
ATOM 1145 O O . VAL A 1 143 ? 23.444 -23.680 2.162 1.00 75.88 143 VAL A O 1
ATOM 1148 N N . SER A 1 144 ? 23.754 -25.421 0.789 1.00 73.44 144 SER A N 1
ATOM 1149 C CA . SER A 1 144 ? 25.204 -25.209 0.660 1.00 73.44 144 SER A CA 1
ATOM 1150 C C . SER A 1 144 ? 25.534 -23.897 -0.057 1.00 73.44 144 SER A C 1
ATOM 1152 O O . SER A 1 144 ? 26.357 -23.127 0.428 1.00 73.44 144 SER A O 1
ATOM 1154 N N . VAL A 1 145 ? 24.840 -23.607 -1.164 1.00 77.44 145 VAL A N 1
ATOM 1155 C CA . VAL A 1 145 ? 25.015 -22.358 -1.929 1.00 77.44 145 VAL A CA 1
ATOM 1156 C C . VAL A 1 145 ? 24.504 -21.169 -1.118 1.00 77.44 145 VAL A C 1
ATOM 1158 O O . VAL A 1 145 ? 25.159 -20.132 -1.049 1.00 77.44 145 VAL A O 1
ATOM 1161 N N . ALA A 1 146 ? 23.383 -21.356 -0.419 1.00 78.19 146 ALA A N 1
ATOM 1162 C CA . ALA A 1 146 ? 22.820 -20.372 0.491 1.00 78.19 146 ALA A CA 1
ATOM 1163 C C . ALA A 1 146 ? 23.797 -19.988 1.625 1.00 78.19 146 ALA A C 1
ATOM 1165 O O . ALA A 1 146 ? 24.039 -18.808 1.871 1.00 78.19 146 ALA A O 1
ATOM 1166 N N . ALA A 1 147 ? 24.423 -20.966 2.284 1.00 79.69 147 ALA A N 1
ATOM 1167 C CA . ALA A 1 147 ? 25.391 -20.714 3.352 1.00 79.69 147 ALA A CA 1
ATOM 1168 C C . ALA A 1 147 ? 26.630 -19.953 2.847 1.00 79.69 147 ALA A C 1
ATOM 1170 O O . ALA A 1 147 ? 27.043 -18.968 3.464 1.00 79.69 147 ALA A O 1
ATOM 1171 N N . SER A 1 148 ? 27.170 -20.354 1.690 1.00 78.81 148 SER A N 1
ATOM 1172 C CA . SER A 1 148 ? 28.289 -19.660 1.042 1.00 78.81 148 SER A CA 1
ATOM 1173 C C . SER A 1 148 ? 27.925 -18.232 0.634 1.00 78.81 148 SER A C 1
ATOM 1175 O O . SER A 1 148 ? 28.697 -17.313 0.894 1.00 78.81 148 SER A O 1
ATOM 1177 N N . SER A 1 149 ? 26.733 -18.018 0.070 1.00 76.38 149 SER A N 1
ATOM 1178 C CA . SER A 1 149 ? 26.242 -16.686 -0.306 1.00 76.38 149 SER A CA 1
ATOM 1179 C C . SER A 1 149 ? 25.978 -15.784 0.902 1.00 76.38 149 SER A C 1
ATOM 1181 O O . SER A 1 149 ? 26.066 -14.565 0.774 1.00 76.38 149 SER A O 1
ATOM 1183 N N . ALA A 1 150 ? 25.650 -16.358 2.062 1.00 76.69 150 ALA A N 1
ATOM 1184 C CA . ALA A 1 150 ? 25.490 -15.626 3.315 1.00 76.69 150 ALA A CA 1
ATOM 1185 C C . ALA A 1 150 ? 26.832 -15.325 4.013 1.00 76.69 150 ALA A C 1
ATOM 1187 O O . ALA A 1 150 ? 26.850 -14.593 4.999 1.00 76.69 150 ALA A O 1
ATOM 1188 N N . GLY A 1 151 ? 27.948 -15.905 3.548 1.00 80.56 151 GLY A N 1
ATOM 1189 C CA . GLY A 1 151 ? 29.256 -15.792 4.203 1.00 80.56 151 GLY A CA 1
ATOM 1190 C C . GLY A 1 151 ? 29.333 -16.511 5.556 1.00 80.56 151 GLY A C 1
ATOM 1191 O O . GLY A 1 151 ? 30.182 -16.187 6.384 1.00 80.56 151 GLY A O 1
ATOM 1192 N N . VAL A 1 152 ? 28.438 -17.473 5.810 1.00 81.31 152 VAL A N 1
ATOM 1193 C CA . VAL A 1 152 ? 28.316 -18.174 7.094 1.00 81.31 152 VAL A CA 1
ATOM 1194 C C . VAL A 1 152 ? 28.692 -19.643 6.925 1.00 81.31 152 VAL A C 1
ATOM 1196 O O . VAL A 1 152 ? 28.277 -20.305 5.976 1.00 81.31 152 VAL A O 1
ATOM 1199 N N . HIS A 1 153 ? 29.440 -20.195 7.883 1.00 77.25 153 HIS A N 1
ATOM 1200 C CA . HIS A 1 153 ? 29.799 -21.612 7.867 1.00 77.25 153 HIS A CA 1
ATOM 1201 C C . HIS A 1 153 ? 28.548 -22.510 7.856 1.00 77.25 153 HIS A C 1
ATOM 1203 O O . HIS A 1 153 ? 27.620 -22.303 8.644 1.00 77.25 153 HIS A O 1
ATOM 1209 N N . ARG A 1 154 ? 28.546 -23.557 7.021 1.00 74.31 154 ARG A N 1
ATOM 1210 C CA . ARG A 1 154 ? 27.399 -24.458 6.787 1.00 74.31 154 ARG A CA 1
ATOM 1211 C C . ARG A 1 154 ? 26.766 -24.991 8.082 1.00 74.31 154 ARG A C 1
ATOM 1213 O O . ARG A 1 154 ? 25.547 -25.001 8.213 1.00 74.31 154 ARG A O 1
ATOM 1220 N N . ILE A 1 155 ? 27.584 -25.354 9.074 1.00 78.75 155 ILE A N 1
ATOM 1221 C CA . ILE A 1 155 ? 27.121 -25.824 10.398 1.00 78.75 155 ILE A CA 1
ATOM 1222 C C . ILE A 1 155 ? 26.320 -24.743 11.144 1.00 78.75 155 ILE A C 1
ATOM 1224 O O . ILE A 1 155 ? 25.281 -25.032 11.738 1.00 78.75 155 ILE A O 1
ATOM 1228 N N . HIS A 1 156 ? 26.786 -23.491 11.118 1.00 79.19 156 HIS A N 1
ATOM 1229 C CA . HIS A 1 156 ? 26.090 -22.376 11.760 1.00 79.19 156 HIS A CA 1
ATOM 1230 C C . HIS A 1 156 ? 24.788 -22.047 11.019 1.00 79.19 156 HIS A C 1
ATOM 1232 O O . HIS A 1 156 ? 23.765 -21.803 11.650 1.00 79.19 156 HIS A O 1
ATOM 1238 N N . PHE A 1 157 ? 24.795 -22.152 9.691 1.00 79.00 157 PHE A N 1
ATOM 1239 C CA . PHE A 1 157 ? 23.605 -21.964 8.866 1.00 79.00 157 PHE A CA 1
ATOM 1240 C C . PHE A 1 157 ? 22.511 -23.006 9.166 1.00 79.00 157 PHE A C 1
ATOM 1242 O O . PHE A 1 157 ? 21.358 -22.639 9.388 1.00 79.00 157 PHE A O 1
ATOM 1249 N N . TYR A 1 158 ? 22.866 -24.294 9.280 1.00 78.81 158 TYR A N 1
ATOM 1250 C CA . TYR A 1 158 ? 21.922 -25.335 9.714 1.00 78.81 158 TYR A CA 1
ATOM 1251 C C . TYR A 1 158 ? 21.376 -25.083 11.124 1.00 78.81 158 TYR A C 1
ATOM 1253 O O . TYR A 1 158 ? 20.181 -25.263 11.359 1.00 78.81 158 TYR A O 1
ATOM 1261 N N . ARG A 1 159 ? 22.218 -24.609 12.053 1.00 79.56 159 ARG A N 1
ATOM 1262 C CA . ARG A 1 159 ? 21.785 -24.238 13.409 1.00 79.56 159 ARG A CA 1
ATOM 1263 C C . ARG A 1 159 ? 20.744 -23.114 13.385 1.00 79.56 159 ARG A C 1
ATOM 1265 O O . ARG A 1 159 ? 19.750 -23.198 14.102 1.00 79.56 159 ARG A O 1
ATOM 1272 N N . LEU A 1 160 ? 20.951 -22.095 12.551 1.00 81.00 160 LEU A N 1
ATOM 1273 C CA . LEU A 1 160 ? 20.008 -20.990 12.361 1.00 81.00 160 LEU A CA 1
ATOM 1274 C C . LEU A 1 160 ? 18.682 -21.466 11.745 1.00 81.00 160 LEU A C 1
ATOM 1276 O O . LEU A 1 160 ? 17.614 -21.086 12.222 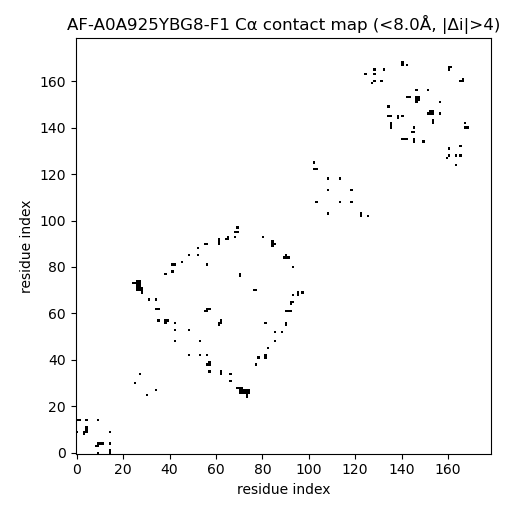1.00 81.00 160 LEU A O 1
ATOM 1280 N N . LEU A 1 161 ? 18.735 -22.346 10.740 1.00 79.69 161 LEU A N 1
ATOM 1281 C CA . LEU A 1 161 ? 17.541 -22.936 10.124 1.00 79.69 161 LEU A CA 1
ATOM 1282 C C . LEU A 1 161 ? 16.704 -23.742 11.125 1.00 79.69 161 LEU A C 1
ATOM 1284 O O . LEU A 1 161 ? 15.480 -23.602 11.159 1.00 79.69 161 LEU A O 1
ATOM 1288 N N . TRP A 1 162 ? 17.361 -24.550 11.963 1.00 77.75 162 TRP A N 1
ATOM 1289 C CA . TRP A 1 162 ? 16.701 -25.342 13.004 1.00 77.75 162 TRP A CA 1
ATOM 1290 C C . TRP A 1 162 ? 16.085 -24.468 14.094 1.00 77.75 162 TRP A C 1
ATOM 1292 O O . TRP A 1 162 ? 14.937 -24.695 14.473 1.00 77.75 162 TRP A O 1
ATOM 1302 N N . LYS A 1 163 ? 16.804 -23.433 14.550 1.00 75.88 163 LYS A N 1
ATOM 1303 C CA . LYS A 1 163 ? 16.304 -22.461 15.537 1.00 75.88 163 LYS A CA 1
ATOM 1304 C C . LYS A 1 163 ? 15.008 -21.785 15.069 1.00 75.88 163 LYS A C 1
ATOM 1306 O O . LYS A 1 163 ? 14.112 -21.566 15.876 1.00 75.88 163 LYS A O 1
ATOM 1311 N N . HIS A 1 164 ? 14.895 -21.494 13.771 1.00 75.62 164 HIS A N 1
ATOM 1312 C CA . HIS A 1 164 ? 13.754 -20.776 13.185 1.00 75.62 164 HIS A CA 1
ATOM 1313 C C . HIS A 1 164 ? 12.680 -21.677 12.555 1.00 75.62 164 HIS A C 1
ATOM 1315 O O . HIS A 1 164 ? 11.718 -21.172 11.968 1.00 75.62 164 HIS A O 1
ATOM 1321 N N . GLY A 1 165 ? 12.812 -23.003 12.685 1.00 67.94 165 GLY A N 1
ATOM 1322 C CA . GLY A 1 165 ? 11.825 -23.980 12.212 1.00 67.94 165 GLY A CA 1
ATOM 1323 C C . GLY A 1 165 ? 11.649 -24.021 10.689 1.00 67.94 165 GLY A C 1
ATOM 1324 O O . GLY A 1 165 ? 10.610 -24.470 10.201 1.00 67.94 165 GLY A O 1
ATOM 1325 N N . LEU A 1 166 ? 12.636 -23.540 9.927 1.00 67.38 166 LEU A N 1
ATOM 1326 C CA . LEU A 1 166 ? 12.592 -23.531 8.467 1.00 67.38 166 LEU A CA 1
ATOM 1327 C C . LEU A 1 166 ? 12.910 -24.941 7.953 1.00 67.38 166 LEU A C 1
ATOM 1329 O O . LEU A 1 166 ? 14.055 -25.391 7.981 1.00 67.38 166 LEU A O 1
ATOM 1333 N N . ARG A 1 167 ? 11.871 -25.662 7.509 1.00 57.78 167 ARG A N 1
ATOM 1334 C CA . ARG A 1 167 ? 12.013 -26.994 6.911 1.00 57.78 167 ARG A CA 1
ATOM 1335 C C . ARG A 1 167 ? 12.692 -26.869 5.554 1.00 57.78 167 ARG A C 1
ATOM 1337 O O . ARG A 1 167 ? 12.093 -26.395 4.591 1.00 57.78 167 ARG A O 1
ATOM 1344 N N . VAL A 1 168 ? 13.929 -27.337 5.480 1.00 58.25 168 VAL A N 1
ATOM 1345 C CA . VAL A 1 168 ? 14.596 -27.582 4.205 1.00 58.25 168 VAL A CA 1
ATOM 1346 C C . VAL A 1 168 ? 13.814 -28.696 3.511 1.00 58.25 168 VAL A C 1
ATOM 1348 O O . VAL A 1 168 ? 13.676 -29.788 4.061 1.00 58.25 168 VAL A O 1
ATOM 1351 N N . ARG A 1 169 ? 13.254 -28.419 2.327 1.00 50.31 169 ARG A N 1
ATOM 1352 C CA . ARG A 1 169 ? 12.813 -29.489 1.431 1.00 50.31 169 ARG A CA 1
ATOM 1353 C C . ARG A 1 169 ? 14.076 -30.193 0.976 1.00 50.31 169 ARG A C 1
ATOM 1355 O O . ARG A 1 169 ? 14.822 -29.676 0.154 1.00 50.31 169 ARG A O 1
ATOM 1362 N N . GLU A 1 170 ? 14.337 -31.321 1.607 1.00 45.78 170 GLU A N 1
ATOM 1363 C CA . GLU A 1 170 ? 15.435 -32.204 1.284 1.00 45.78 170 GLU A CA 1
ATOM 1364 C C . GLU A 1 170 ? 15.225 -32.734 -0.138 1.00 45.78 170 GLU A C 1
ATOM 1366 O O . GLU A 1 170 ? 14.538 -33.725 -0.364 1.00 45.78 170 GLU A O 1
ATOM 1371 N N . SER A 1 171 ? 15.813 -32.056 -1.123 1.00 40.16 171 SER A N 1
ATOM 1372 C CA . SER A 1 171 ? 16.227 -32.711 -2.357 1.00 40.16 171 SER A CA 1
ATOM 1373 C C . SER A 1 171 ? 17.497 -33.506 -2.048 1.00 40.16 171 SER A C 1
ATOM 1375 O O . SER A 1 171 ? 18.585 -33.171 -2.511 1.00 40.16 171 SER A O 1
ATOM 1377 N N . ALA A 1 172 ? 17.377 -34.527 -1.200 1.00 41.03 172 ALA A N 1
ATOM 1378 C CA . ALA A 1 172 ? 18.337 -35.612 -1.201 1.00 41.03 172 ALA A CA 1
ATOM 1379 C C . ALA A 1 172 ? 17.998 -36.476 -2.410 1.00 41.03 172 ALA A C 1
ATOM 1381 O O . ALA A 1 172 ? 17.005 -37.188 -2.370 1.00 41.03 172 ALA A O 1
ATOM 1382 N N . VAL A 1 173 ? 18.790 -36.370 -3.477 1.00 39.81 173 VAL A N 1
ATOM 1383 C CA . VAL A 1 173 ? 19.449 -37.529 -4.091 1.00 39.81 173 VAL A CA 1
ATOM 1384 C C . VAL A 1 173 ? 20.701 -37.019 -4.815 1.00 39.81 173 VAL A C 1
ATOM 1386 O O . VAL A 1 173 ? 20.587 -36.232 -5.750 1.00 39.81 173 VAL A O 1
ATOM 1389 N N . ARG A 1 174 ? 21.849 -37.573 -4.394 1.00 41.00 174 ARG A N 1
ATOM 1390 C CA . ARG A 1 174 ? 23.194 -37.557 -5.002 1.00 41.00 174 ARG A CA 1
ATOM 1391 C C . ARG A 1 174 ? 23.988 -36.258 -4.899 1.00 41.00 174 ARG A C 1
ATOM 1393 O O . ARG A 1 174 ? 23.868 -35.391 -5.743 1.00 41.00 174 ARG A O 1
ATOM 1400 N N . ASP A 1 175 ? 24.823 -36.203 -3.865 1.00 38.56 175 ASP A N 1
ATOM 1401 C CA . ASP A 1 175 ? 26.279 -36.055 -4.022 1.00 38.56 175 ASP A CA 1
ATOM 1402 C C . ASP A 1 175 ? 26.949 -36.740 -2.811 1.00 38.56 175 ASP A C 1
ATOM 1404 O O . ASP A 1 175 ? 27.658 -36.129 -2.019 1.00 38.56 175 ASP A O 1
ATOM 1408 N N . ASP A 1 176 ? 26.641 -38.033 -2.639 1.00 41.44 176 ASP A N 1
ATOM 1409 C CA . ASP A 1 176 ? 27.542 -39.000 -2.001 1.00 41.44 176 ASP A CA 1
ATOM 1410 C C . ASP A 1 176 ? 28.306 -39.663 -3.155 1.00 41.44 176 ASP A C 1
ATOM 1412 O O . ASP A 1 176 ? 27.880 -40.692 -3.665 1.00 41.44 176 ASP A O 1
ATOM 1416 N N . GLU A 1 177 ? 29.330 -38.978 -3.665 1.00 38.78 177 GLU A N 1
ATOM 1417 C CA . GLU A 1 177 ? 30.492 -39.521 -4.394 1.00 38.78 177 GLU A CA 1
ATOM 1418 C C . GLU A 1 177 ? 31.310 -38.344 -4.950 1.00 38.78 177 GLU A C 1
ATOM 1420 O O . GLU A 1 177 ? 31.121 -37.928 -6.088 1.00 38.78 177 GLU A O 1
ATOM 1425 N N . ALA A 1 178 ? 32.191 -37.774 -4.122 1.00 34.31 178 ALA A N 1
ATOM 1426 C CA . ALA A 1 178 ? 33.569 -37.413 -4.488 1.00 34.31 178 ALA A CA 1
ATOM 1427 C C . ALA A 1 178 ? 34.193 -36.471 -3.441 1.00 34.31 178 ALA A C 1
ATOM 1429 O O . ALA A 1 178 ? 33.946 -35.267 -3.459 1.00 34.31 178 ALA A O 1
ATOM 1430 N N . LEU A 1 179 ? 35.077 -37.083 -2.640 1.00 35.94 179 LEU A N 1
ATOM 1431 C CA . LEU A 1 179 ? 36.219 -36.530 -1.890 1.00 35.94 179 LEU A CA 1
ATOM 1432 C C . LEU A 1 179 ? 35.931 -35.628 -0.679 1.00 35.94 179 LEU A C 1
ATOM 1434 O O . LEU A 1 179 ? 35.707 -34.411 -0.841 1.00 35.94 179 LEU A O 1
#

Foldseek 3Di:
DVVCVVVVVDDPVVCVVVVPDDDDDDAVLVVLVCQLVLQLVLLVVDPPFDPVLSCLSNDPVLSVLQSPANRPDHCVVVNVVSVVCRVVVNSDRDDRCVVVVPQCPVVNLVVPPDPPVVSVVVNVLVVLLVLLVVLCVVVVLPLVVSCVVVVHDSVVSVVSCVVNVPDRPDPDDDDPDDD

Radius of gyration: 23.59 Å; Cα contacts (8 Å, |Δi|>4): 109; chains: 1; bounding box: 61×60×48 Å

Mean predicted aligned error: 17.36 Å

Sequence (179 aa):
LRNQVASRKFRSDLYYRLAVVEVRLPPLRERISDLPLLVEHIVRTMAGLDTDSARAMLSPGFLINLARHDWPGNIRELRNHLERCAALREFTPPPSKTTASSLATPEDAAGSGRPLREARDECVNDFEKRYLDALLRVNDHRVSVAASSAGVHRIHFYRLLWKHGLRVRESAVRDDEAL

Nearest PDB structures (foldseek):
  3e7l-assembly2_D  TM=8.590E-01  e=1.473E-01  Aquifex aeolicus
  4fth-assembly1_A  TM=8.599E-01  e=2.237E-01  Aquifex aeolicus
  1fip-assembly1_B  TM=7.437E-01  e=2.905E-01  Escherichia coli
  8dot-assembly1_A  TM=2.414E-01  e=4.165E+00  marine sediment metagenome
  6kop-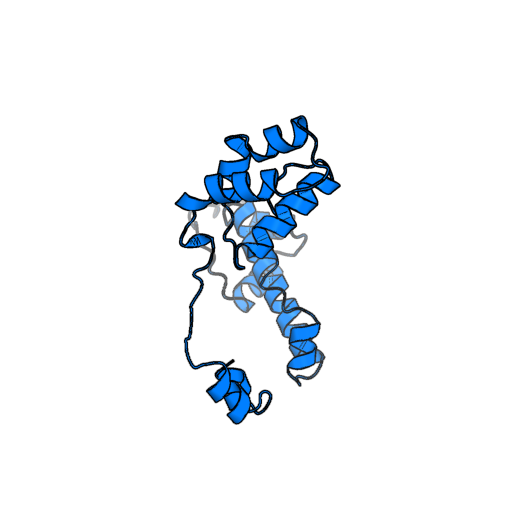assembly1_F  TM=2.439E-01  e=7.397E+00  Mycobacterium tuberculosis H37Rv

pLDDT: mean 73.49, std 14.11, range [34.31, 92.12]

Secondary structure (DSSP, 8-state):
-HHHHHTTSS-HHHHHHHTTS---PPPGGGGGGGHHHHHHHHHHH-TT--HHHHHHHTSHHHHHHHHTS---S-HHHHHHHHHHHHHHT--PPPP-HHHHTTS--HHHHHTTT--HHHHHHHHHHHHHHHHHHHHHHHTTT-HHHHHHHTT--HHHHHHHHHHTT-----------S--

Solvent-accessible surface area (backbone atoms only — not comparable to full-atom values): 11073 Å² total; per-residue (Å²): 107,72,71,36,35,76,66,69,77,34,64,59,74,61,46,64,70,63,60,76,68,83,82,82,78,78,40,42,59,84,44,55,88,50,44,66,63,50,50,53,52,51,58,71,68,45,83,90,68,50,73,66,61,50,50,53,65,69,29,68,71,41,47,56,48,56,65,72,48,73,45,90,47,47,68,66,55,58,51,54,50,53,54,48,26,63,75,68,74,44,86,67,67,76,78,66,53,86,76,57,76,74,60,75,48,72,66,59,49,67,70,64,80,61,61,70,67,59,56,48,51,52,53,50,50,55,48,51,46,51,53,51,52,53,41,29,63,77,42,78,56,38,61,71,62,32,18,60,74,68,76,40,59,61,72,60,43,52,52,54,33,61,77,61,68,59,79,73,75,75,81,80,77,86,86,90,81,83,135